Protein AF-A0A9D1CW53-F1 (afdb_monomer_lite)

pLDDT: mean 82.33, std 19.47, range [33.25, 98.5]

Foldseek 3Di:
DDDQPDPVVVVVVVVVVVVQVVLLVVLPPDDPVNCVVVVVVVVCVVANSHDAQDDPVRHHDDCVLPDDDLFLLVVLVSQLVVLVVLLVVLVVVCVVDPDPSSNVVSVVSNVVSVVSNVSSVVVNVVLCVPAQPVDNVLDRPSPDDPPQVVVLVVVCVVVVPDPVVSVVSVVVPPSNPDDDSPPD

InterPro domains:
  IPR007760 Manganese catalase [PF05067] (8-131)
  IPR009078 Ferritin-like superfamily [SSF47240] (8-157)
  IPR012347 Ferritin-like [G3DSA:1.20.1260.10] (6-180)

Secondary structure (DSSP, 8-state):
--SSSTTHHHHHHHHHHHHHHHHHHHHTT--HHHHHHTT-HHHHHHHTT----B-TTSPBP-GGG----S-HHHHHHHHHHHHHHHHHHHHHHHHH---HHHHHHHHHHHHHHHHHHHHHHHHHHHHHHTS-TT-TTSS-TTT----HHHHHHH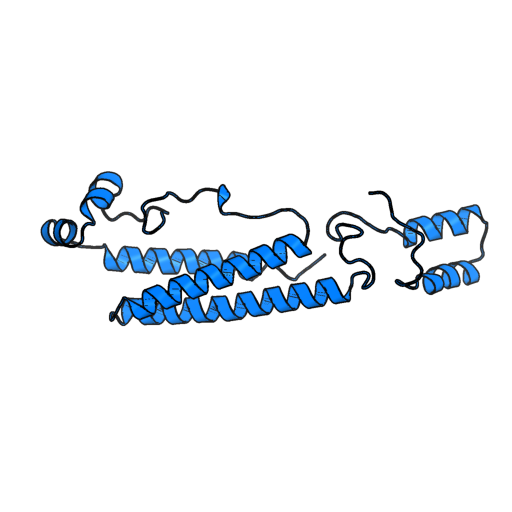HHHHTT--HHHHHHHHHT--GGG-------

Sequence (184 aa):
MRRCNPPVGTEELAHLEMIGAIVYQLTRDLTPEQIKEAGFDAYFVDHTTGIYPSSAAGVPFTAAYLQSKGDVITDLHEDMAAEQKARTTYDNILRFTDDPDVIDPIRFLRAREVVHYQRFGEGLRITTDKLNSKNFYAFNPSFDRCDKKEKCEKKAEEKGMDREKKWDCEKMSDFNKMPDCNKR

Radius of gyration: 25.58 Å; chains: 1; bounding box: 60×29×72 Å

Organism: NCBI:txid2840914

Structure (mmCIF, N/CA/C/O backbone):
data_AF-A0A9D1CW53-F1
#
_entry.id   AF-A0A9D1CW53-F1
#
loop_
_atom_site.group_PDB
_atom_site.id
_atom_site.type_symbol
_atom_site.label_atom_id
_atom_site.label_alt_id
_atom_site.label_comp_id
_atom_site.label_asym_id
_atom_site.label_entity_id
_atom_site.label_seq_id
_atom_site.pdbx_PDB_ins_code
_atom_site.Cartn_x
_atom_site.Cartn_y
_atom_site.Cartn_z
_atom_site.occupancy
_atom_site.B_iso_or_equiv
_atom_site.auth_seq_id
_atom_site.auth_comp_id
_atom_site.auth_asym_id
_atom_site.auth_atom_id
_atom_site.pdbx_PDB_model_num
ATOM 1 N N . MET A 1 1 ? 14.202 10.136 -19.119 1.00 37.44 1 MET A N 1
ATOM 2 C CA . MET A 1 1 ? 13.010 9.812 -18.304 1.00 37.44 1 MET A CA 1
ATOM 3 C C . MET A 1 1 ? 12.086 11.021 -18.181 1.00 37.44 1 MET A C 1
ATOM 5 O O . MET A 1 1 ? 12.432 11.954 -17.472 1.00 37.44 1 MET A O 1
ATOM 9 N N . ARG A 1 2 ? 10.922 11.049 -18.837 1.00 33.25 2 ARG A N 1
ATOM 10 C CA . ARG A 1 2 ? 9.798 11.910 -18.424 1.00 33.25 2 ARG A CA 1
ATOM 11 C C . ARG A 1 2 ? 8.500 11.128 -18.659 1.00 33.25 2 ARG A C 1
ATOM 13 O O . ARG A 1 2 ? 8.276 10.691 -19.779 1.00 33.25 2 ARG A O 1
ATOM 20 N N . ARG A 1 3 ? 7.671 11.030 -17.608 1.00 39.19 3 ARG A N 1
ATOM 21 C CA . ARG A 1 3 ? 6.240 10.645 -17.600 1.00 39.19 3 ARG A CA 1
ATOM 22 C C . ARG A 1 3 ? 5.862 9.156 -17.694 1.00 39.19 3 ARG A C 1
ATOM 24 O O . ARG A 1 3 ? 5.154 8.779 -18.620 1.00 39.19 3 ARG A O 1
ATOM 31 N N . CYS A 1 4 ? 6.201 8.346 -16.688 1.00 39.56 4 CYS A N 1
ATOM 32 C CA . CYS A 1 4 ? 5.419 7.120 -16.431 1.00 39.56 4 CYS A CA 1
ATOM 33 C C . CYS A 1 4 ? 4.935 6.932 -14.980 1.00 39.56 4 CYS A C 1
ATOM 35 O O . CYS A 1 4 ? 3.923 6.266 -14.831 1.00 39.56 4 CYS A O 1
ATOM 37 N N . ASN A 1 5 ? 5.525 7.575 -13.957 1.00 52.69 5 ASN A N 1
ATOM 38 C CA . ASN A 1 5 ? 5.155 7.308 -12.550 1.00 52.69 5 ASN A CA 1
ATOM 39 C C . ASN A 1 5 ? 4.486 8.402 -11.675 1.00 52.69 5 ASN A C 1
ATOM 41 O O . ASN A 1 5 ? 4.264 8.119 -10.504 1.00 52.69 5 ASN A O 1
ATOM 45 N N . PRO A 1 6 ? 4.106 9.615 -12.138 1.00 53.78 6 PRO A N 1
ATOM 46 C CA . PRO A 1 6 ? 3.476 10.584 -11.234 1.00 53.78 6 PRO A CA 1
ATOM 47 C C . PRO A 1 6 ? 1.975 10.395 -10.882 1.00 53.78 6 PRO A C 1
ATOM 49 O O . PRO A 1 6 ? 1.571 11.061 -9.938 1.00 53.78 6 PRO A O 1
ATOM 52 N N . PRO A 1 7 ? 1.121 9.572 -11.543 1.00 70.25 7 PRO A N 1
ATOM 53 C CA . PRO A 1 7 ? -0.283 9.466 -11.120 1.00 70.25 7 PRO A CA 1
ATOM 54 C C . PRO A 1 7 ? -0.523 8.488 -9.955 1.00 70.25 7 PRO A C 1
ATOM 56 O O . PRO A 1 7 ? -1.394 8.763 -9.140 1.00 70.25 7 PRO A O 1
ATOM 59 N N . VAL A 1 8 ? 0.235 7.386 -9.850 1.00 89.00 8 VAL A N 1
ATOM 60 C CA . VAL A 1 8 ? -0.041 6.321 -8.860 1.00 89.00 8 VAL A CA 1
ATOM 61 C C . VAL A 1 8 ? 0.273 6.785 -7.441 1.00 89.00 8 VAL A C 1
ATOM 63 O O . VAL A 1 8 ? -0.604 6.769 -6.595 1.00 89.00 8 VAL A O 1
ATOM 66 N N . GLY A 1 9 ? 1.462 7.345 -7.189 1.00 90.81 9 GLY A N 1
ATOM 67 C CA . GLY A 1 9 ? 1.815 7.798 -5.836 1.00 90.81 9 GLY A CA 1
ATOM 68 C C . GLY A 1 9 ? 0.898 8.892 -5.264 1.00 90.81 9 GLY A C 1
ATOM 69 O O . GLY A 1 9 ? 0.754 8.996 -4.053 1.00 90.81 9 GLY A O 1
ATOM 70 N N . THR A 1 10 ? 0.261 9.713 -6.109 1.00 94.81 10 THR A N 1
ATOM 71 C CA . THR A 1 10 ? -0.784 10.651 -5.652 1.00 94.81 10 THR A CA 1
ATOM 72 C C . THR A 1 10 ? -2.091 9.931 -5.330 1.00 94.81 10 THR A C 1
ATOM 74 O O . THR A 1 10 ? -2.772 10.307 -4.382 1.00 94.81 10 THR A O 1
ATOM 77 N N . GLU A 1 11 ? -2.437 8.903 -6.100 1.00 95.88 11 GLU A N 1
ATOM 78 C CA . GLU A 1 11 ? -3.599 8.060 -5.837 1.00 95.88 11 GLU A CA 1
ATOM 79 C C . GLU A 1 11 ? -3.468 7.301 -4.508 1.00 95.88 11 GLU A C 1
ATOM 81 O O . GLU A 1 11 ? -4.421 7.280 -3.735 1.00 95.88 11 GLU A O 1
ATOM 86 N N . GLU A 1 12 ? -2.274 6.795 -4.183 1.00 95.75 12 GLU A N 1
ATOM 87 C CA . GLU A 1 12 ? -2.011 6.085 -2.921 1.00 95.75 12 GLU A CA 1
ATOM 88 C C . GLU A 1 12 ? -2.235 6.947 -1.672 1.00 95.75 12 GLU A C 1
ATOM 90 O O . GLU A 1 12 ? -2.621 6.450 -0.614 1.00 95.75 12 GLU A O 1
ATOM 95 N N . LEU A 1 13 ? -2.060 8.269 -1.778 1.00 95.44 13 LEU A N 1
ATOM 96 C CA . LEU A 1 13 ? -2.408 9.177 -0.681 1.00 95.44 13 LEU A CA 1
ATOM 97 C C . LEU A 1 13 ? -3.924 9.235 -0.450 1.00 95.44 13 LEU A C 1
ATOM 99 O O . LEU A 1 13 ? -4.360 9.332 0.696 1.00 95.44 13 LEU A O 1
ATOM 103 N N . ALA A 1 14 ? -4.724 9.135 -1.514 1.00 96.88 14 ALA A N 1
ATOM 104 C CA . ALA A 1 14 ? -6.175 9.032 -1.392 1.00 96.88 14 ALA A CA 1
ATOM 105 C C . ALA A 1 14 ? -6.595 7.658 -0.845 1.00 96.88 14 ALA A C 1
ATOM 107 O O . ALA A 1 14 ? -7.535 7.570 -0.060 1.00 96.88 14 ALA A O 1
ATOM 108 N N . HIS A 1 15 ? -5.880 6.581 -1.190 1.00 97.44 15 HIS A N 1
ATOM 109 C CA . HIS A 1 15 ? -6.131 5.255 -0.611 1.00 97.44 15 HIS A CA 1
ATOM 110 C C . HIS A 1 15 ? -5.855 5.240 0.894 1.00 97.44 15 HIS A C 1
ATOM 112 O O . HIS A 1 15 ? -6.660 4.709 1.661 1.00 97.44 15 HIS A O 1
ATOM 118 N N . LEU A 1 16 ? -4.771 5.886 1.335 1.00 96.19 16 LEU A N 1
ATOM 119 C CA . LEU A 1 16 ? -4.463 6.055 2.756 1.00 96.19 16 LEU A CA 1
ATOM 120 C C . LEU A 1 16 ? -5.588 6.795 3.499 1.00 96.19 16 LEU A C 1
ATOM 122 O O . LEU A 1 16 ? -5.973 6.383 4.594 1.00 96.19 16 LEU A O 1
ATOM 126 N N . GLU A 1 17 ? -6.140 7.853 2.902 1.00 97.56 17 GLU A N 1
ATOM 127 C CA . GLU A 1 17 ? -7.294 8.577 3.448 1.00 97.56 17 GLU A CA 1
ATOM 128 C C . GLU A 1 17 ? -8.534 7.676 3.551 1.00 97.56 17 GLU A C 1
ATOM 130 O O . GLU A 1 17 ? -9.185 7.648 4.597 1.00 97.56 17 GLU A O 1
ATOM 135 N N . MET A 1 18 ? -8.830 6.886 2.513 1.00 98.00 18 MET A N 1
ATOM 136 C CA . MET A 1 18 ? -9.952 5.940 2.521 1.00 98.00 18 MET A CA 1
ATOM 137 C C . MET A 1 18 ? -9.811 4.889 3.629 1.00 98.00 18 MET A C 1
ATOM 139 O O . MET A 1 18 ? -10.764 4.658 4.372 1.00 98.00 18 MET A O 1
ATOM 143 N N . ILE A 1 19 ? -8.630 4.284 3.786 1.00 97.12 19 ILE A N 1
ATOM 144 C CA . ILE A 1 19 ? -8.367 3.313 4.859 1.00 97.12 19 ILE A CA 1
ATOM 145 C C . ILE A 1 19 ? -8.505 3.970 6.236 1.00 97.12 19 ILE A C 1
ATOM 147 O O . ILE A 1 19 ? -9.165 3.415 7.115 1.00 97.12 19 ILE A O 1
ATOM 151 N N . GLY A 1 20 ? -7.943 5.168 6.423 1.00 96.50 20 GLY A N 1
ATOM 152 C CA . GLY A 1 20 ? -8.085 5.920 7.670 1.00 96.50 20 GLY A CA 1
ATOM 153 C C . GLY A 1 20 ? -9.547 6.221 8.009 1.00 96.50 20 GLY A C 1
ATOM 154 O O . GLY A 1 20 ? -9.951 6.082 9.163 1.00 96.50 20 GLY A O 1
ATOM 155 N N . ALA A 1 21 ? -10.359 6.563 7.006 1.00 96.75 21 ALA A N 1
ATOM 156 C CA . ALA A 1 21 ? -11.787 6.807 7.176 1.00 96.75 21 ALA A CA 1
ATOM 157 C C . ALA A 1 21 ? -12.558 5.542 7.585 1.00 96.75 21 ALA A C 1
ATOM 159 O O . ALA A 1 21 ? -13.387 5.631 8.489 1.00 96.75 21 ALA A O 1
ATOM 160 N N . ILE A 1 22 ? -12.262 4.382 6.982 1.00 96.56 22 ILE A N 1
ATOM 161 C CA . ILE A 1 22 ? -12.864 3.090 7.362 1.00 96.56 22 ILE A CA 1
ATOM 162 C C . ILE A 1 22 ? -12.538 2.770 8.821 1.00 96.56 22 ILE A C 1
ATOM 164 O O . ILE A 1 22 ? -13.443 2.529 9.616 1.00 96.56 22 ILE A O 1
ATOM 168 N N . VAL A 1 23 ? -11.257 2.823 9.205 1.00 95.00 23 VAL A N 1
ATOM 169 C CA . VAL A 1 23 ? -10.846 2.526 10.587 1.00 95.00 23 VAL A CA 1
ATOM 170 C C . VAL A 1 23 ? -11.527 3.488 11.559 1.00 95.00 23 VAL A C 1
ATOM 172 O O . VAL A 1 23 ? -12.074 3.048 12.562 1.00 95.00 23 VAL A O 1
ATOM 175 N N . TYR A 1 24 ? -11.585 4.781 11.235 1.00 95.06 24 TYR A N 1
ATOM 176 C CA . TYR A 1 24 ? -12.257 5.773 12.075 1.00 95.06 24 TYR A CA 1
ATOM 177 C C . TYR A 1 24 ? -13.773 5.542 12.179 1.00 95.06 24 TYR A C 1
ATOM 179 O O . TYR A 1 24 ? -14.383 5.817 13.209 1.00 95.06 24 TYR A O 1
ATOM 187 N N . GLN A 1 25 ? -14.421 5.065 11.116 1.00 95.12 25 GLN A N 1
ATOM 188 C CA . GLN A 1 25 ? -15.837 4.691 11.148 1.00 95.12 25 GLN A CA 1
ATOM 189 C C . GLN A 1 25 ? -16.089 3.477 12.041 1.00 95.12 25 GLN A C 1
ATOM 191 O O . GLN A 1 25 ? -17.059 3.488 12.789 1.00 95.12 25 GLN A O 1
ATOM 196 N N . LEU A 1 26 ? -15.191 2.493 12.025 1.00 93.56 26 LEU A N 1
ATOM 197 C CA . LEU A 1 26 ? -15.289 1.297 12.862 1.00 93.56 26 LEU A CA 1
ATOM 198 C C . LEU A 1 26 ? -14.973 1.563 14.340 1.00 93.56 26 LEU A C 1
ATOM 200 O O . LEU A 1 26 ? -15.479 0.855 15.207 1.00 93.56 26 LEU A O 1
ATOM 204 N N . THR A 1 27 ? -14.126 2.552 14.638 1.00 93.38 27 THR A N 1
ATOM 205 C CA . THR A 1 27 ? -13.665 2.823 16.010 1.00 93.38 27 THR A CA 1
ATOM 206 C C . THR A 1 27 ? -14.342 4.011 16.681 1.00 93.38 27 THR A C 1
ATOM 208 O O . THR A 1 27 ? -14.149 4.211 17.884 1.00 93.38 27 THR A O 1
ATOM 211 N N . ARG A 1 28 ? -15.128 4.819 15.957 1.00 91.38 28 ARG A N 1
ATOM 212 C CA . ARG A 1 28 ? -15.895 5.900 16.592 1.00 91.38 28 ARG A CA 1
ATOM 213 C C . ARG A 1 28 ? -16.959 5.319 17.517 1.00 91.38 28 ARG A C 1
ATOM 215 O O . ARG A 1 28 ? -17.546 4.283 17.231 1.00 91.38 28 ARG A O 1
ATOM 222 N N . ASP A 1 29 ? -17.219 6.028 18.608 1.00 92.50 29 ASP A N 1
ATOM 223 C CA . ASP A 1 29 ? -18.348 5.768 19.508 1.00 92.50 29 ASP A CA 1
ATOM 224 C C . ASP A 1 29 ? -18.373 4.370 20.166 1.00 92.50 29 ASP A C 1
ATOM 226 O O . ASP A 1 29 ? -19.404 3.957 20.697 1.00 92.50 29 ASP A O 1
ATOM 230 N N . LEU A 1 30 ? -17.237 3.660 20.197 1.00 93.12 30 LEU A N 1
ATOM 231 C CA . LEU A 1 30 ? -17.111 2.385 20.907 1.00 93.12 30 LEU A CA 1
ATOM 232 C C . LEU A 1 30 ? -17.324 2.560 22.417 1.00 93.12 30 LEU A C 1
ATOM 234 O O . LEU A 1 30 ? -16.727 3.440 23.048 1.00 93.12 30 LEU A O 1
ATOM 238 N N . THR A 1 31 ? -18.116 1.675 23.024 1.00 94.50 31 THR A N 1
ATOM 239 C CA . THR A 1 31 ? -18.249 1.633 24.485 1.00 94.50 31 THR A CA 1
ATOM 240 C C . THR A 1 31 ? -17.034 0.954 25.133 1.00 94.50 31 THR A C 1
ATOM 242 O O . THR A 1 31 ? -16.361 0.133 24.499 1.00 94.50 31 THR A O 1
ATOM 245 N N . PRO A 1 32 ? -16.739 1.232 26.419 1.00 93.25 32 PRO A N 1
ATOM 246 C CA . PRO A 1 32 ? -15.667 0.549 27.147 1.00 93.25 32 PRO A CA 1
ATOM 247 C C . PRO A 1 32 ? -15.779 -0.983 27.139 1.00 93.25 32 PRO A C 1
ATOM 249 O O . PRO A 1 32 ? -14.762 -1.675 27.177 1.00 93.25 32 PRO A O 1
ATOM 252 N N . GLU A 1 33 ? -16.998 -1.521 27.098 1.00 95.12 33 GLU A N 1
ATOM 253 C CA . GLU A 1 33 ? -17.263 -2.958 27.009 1.00 95.12 33 GLU A CA 1
ATOM 254 C C . GLU A 1 33 ? -16.855 -3.508 25.640 1.00 95.12 33 GLU A C 1
ATOM 256 O O . GLU A 1 33 ? -16.116 -4.490 25.586 1.00 95.12 33 GLU A O 1
ATOM 261 N N . GLN A 1 34 ? -17.244 -2.833 24.552 1.00 94.44 34 GLN A N 1
ATOM 262 C CA . GLN A 1 34 ? -16.875 -3.222 23.185 1.00 94.44 34 GLN A CA 1
ATOM 263 C C . GLN A 1 34 ? -15.358 -3.179 22.971 1.00 94.44 34 GLN A C 1
ATOM 265 O O . GLN A 1 34 ? -14.796 -4.091 22.370 1.00 94.44 34 GLN A O 1
ATOM 270 N N . ILE A 1 35 ? -14.681 -2.158 23.511 1.00 93.25 35 ILE A N 1
ATOM 271 C CA . ILE A 1 35 ? -13.216 -2.025 23.433 1.00 93.25 35 ILE A CA 1
ATOM 272 C C . ILE A 1 35 ? -12.524 -3.246 24.052 1.00 93.25 35 ILE A C 1
ATOM 274 O O . ILE A 1 35 ? -11.579 -3.784 23.474 1.00 93.25 35 ILE A O 1
ATOM 278 N N . LYS A 1 36 ? -13.000 -3.698 25.218 1.00 93.12 36 LYS A N 1
ATOM 279 C CA . LYS A 1 36 ? -12.435 -4.858 25.920 1.00 93.12 36 LYS A CA 1
ATOM 280 C C . LYS A 1 36 ? -12.762 -6.172 25.220 1.00 93.12 36 LYS A C 1
ATOM 282 O O . LYS A 1 36 ? -11.881 -7.014 25.089 1.00 93.12 36 LYS A O 1
ATOM 287 N N . GLU A 1 37 ? -14.005 -6.353 24.780 1.00 94.56 37 GLU A N 1
ATOM 288 C CA . GLU A 1 37 ? -14.444 -7.582 24.111 1.00 94.56 37 GLU A CA 1
ATOM 289 C C . GLU A 1 37 ? -13.721 -7.798 22.774 1.00 94.56 37 GLU A C 1
ATOM 291 O O . GLU A 1 37 ? -13.314 -8.916 22.466 1.00 94.56 37 GLU A O 1
ATOM 296 N N . ALA A 1 38 ? -13.482 -6.722 22.019 1.00 89.44 38 ALA A N 1
ATOM 297 C CA . ALA A 1 38 ? -12.784 -6.766 20.735 1.00 89.44 38 ALA A CA 1
ATOM 298 C C . ALA A 1 38 ? -11.248 -6.867 20.849 1.00 89.44 38 ALA A C 1
ATOM 300 O O . ALA A 1 38 ? -10.570 -6.951 19.825 1.00 89.44 38 ALA A O 1
ATOM 301 N N . GLY A 1 39 ? -10.677 -6.826 22.061 1.00 90.81 39 GLY A N 1
ATOM 302 C CA . GLY A 1 39 ? -9.221 -6.789 22.260 1.00 90.81 39 GLY A CA 1
ATOM 303 C C . GLY A 1 39 ? -8.560 -5.506 21.738 1.00 90.81 39 GLY A C 1
ATOM 304 O O . GLY A 1 39 ? -7.395 -5.520 21.345 1.00 90.81 39 GLY A O 1
ATOM 305 N N . PHE A 1 40 ? -9.310 -4.399 21.695 1.00 92.25 40 PHE A N 1
ATOM 306 C CA . PHE A 1 40 ? -8.840 -3.078 21.260 1.00 92.25 40 PHE A CA 1
ATOM 307 C C . PHE A 1 40 ? -8.331 -2.221 22.434 1.00 92.25 40 PHE A C 1
ATOM 309 O O . PHE A 1 40 ? -7.940 -1.070 22.262 1.00 92.25 40 PHE A O 1
ATOM 316 N N . ASP A 1 41 ? -8.326 -2.773 23.646 1.00 93.62 41 ASP A N 1
ATOM 317 C CA . ASP A 1 41 ? -7.962 -2.113 24.897 1.00 93.62 41 ASP A CA 1
ATOM 318 C C . ASP A 1 41 ? -6.517 -1.608 24.910 1.00 93.62 41 ASP A C 1
ATOM 320 O O . ASP A 1 41 ? -6.283 -0.450 25.257 1.00 93.62 41 ASP A O 1
ATOM 324 N N . ALA A 1 42 ? -5.558 -2.426 24.473 1.00 92.50 42 ALA A N 1
ATOM 325 C CA . ALA A 1 42 ? -4.159 -2.013 24.389 1.00 92.50 42 ALA A CA 1
ATOM 326 C C . ALA A 1 42 ? -3.971 -0.830 23.423 1.00 92.50 42 ALA A C 1
ATOM 328 O O . ALA A 1 42 ? -3.301 0.146 23.754 1.00 92.50 42 ALA A O 1
ATOM 329 N N . TYR A 1 43 ? -4.619 -0.880 22.254 1.00 92.88 43 TYR A N 1
ATOM 330 C CA . TYR A 1 43 ? -4.587 0.227 21.299 1.00 92.88 43 TYR A CA 1
ATOM 331 C C . TYR A 1 43 ? -5.249 1.480 21.885 1.00 92.88 43 TYR A C 1
ATOM 333 O O . TYR A 1 43 ? -4.717 2.579 21.738 1.00 92.88 43 TYR A O 1
ATOM 341 N N . PHE A 1 44 ? -6.380 1.317 22.577 1.00 92.75 44 PHE A N 1
ATOM 342 C CA . PHE A 1 44 ? -7.121 2.416 23.184 1.00 92.75 44 PHE A CA 1
ATOM 343 C C . PHE A 1 44 ? -6.339 3.124 24.293 1.00 92.75 44 PHE A C 1
ATOM 345 O O . PHE A 1 44 ? -6.424 4.344 24.417 1.00 92.75 44 PHE A O 1
ATOM 352 N N . VAL A 1 45 ? -5.560 2.397 25.092 1.00 94.00 45 VAL A N 1
ATOM 353 C CA . VAL A 1 45 ? -4.713 3.011 26.126 1.00 94.00 45 VAL A CA 1
ATOM 354 C C . VAL A 1 45 ? -3.673 3.947 25.509 1.00 94.00 45 VAL A C 1
ATOM 356 O O . VAL A 1 45 ? -3.479 5.051 26.018 1.00 94.00 45 VAL A O 1
ATOM 359 N N . ASP A 1 46 ? -3.055 3.543 24.400 1.00 93.31 46 ASP A N 1
ATOM 360 C CA . ASP A 1 46 ? -1.994 4.327 23.763 1.00 93.31 46 ASP A CA 1
ATOM 361 C C . ASP A 1 46 ? -2.535 5.433 22.842 1.00 93.31 46 ASP A C 1
ATOM 363 O O . ASP A 1 46 ? -1.981 6.533 22.786 1.00 93.31 46 ASP A O 1
ATOM 367 N N . HIS A 1 47 ? -3.621 5.162 22.114 1.00 93.81 47 HIS A N 1
ATOM 368 C CA . HIS A 1 47 ? -4.087 6.000 21.002 1.00 93.81 47 HIS A CA 1
ATOM 369 C C . HIS A 1 47 ? -5.566 6.385 21.091 1.00 93.81 47 HIS A C 1
ATOM 371 O O . HIS A 1 47 ? -6.065 7.115 20.231 1.00 93.81 47 HIS A O 1
ATOM 377 N N . THR A 1 48 ? -6.291 5.935 22.117 1.00 91.81 48 THR A N 1
ATOM 378 C CA . THR A 1 48 ? -7.756 6.039 22.218 1.00 91.81 48 THR A CA 1
ATOM 379 C C . THR A 1 48 ? -8.433 5.457 20.968 1.00 91.81 48 THR A C 1
ATOM 381 O O . THR A 1 48 ? -8.161 4.322 20.589 1.00 91.81 48 THR A O 1
ATOM 384 N N . THR A 1 49 ? -9.287 6.211 20.283 1.00 89.75 49 THR A N 1
ATOM 385 C CA . THR A 1 49 ? -9.866 5.833 18.981 1.00 89.75 49 THR A CA 1
ATOM 386 C C . THR A 1 49 ? -9.184 6.550 17.812 1.00 89.75 49 THR A C 1
ATOM 388 O O . THR A 1 49 ? -9.648 6.477 16.673 1.00 89.75 49 THR A O 1
ATOM 391 N N . GLY A 1 50 ? -8.076 7.251 18.078 1.00 91.81 50 GLY A N 1
ATOM 392 C CA . GLY A 1 50 ? -7.303 7.968 17.074 1.00 91.81 50 GLY A CA 1
ATOM 393 C C . GLY A 1 50 ? -6.651 7.028 16.062 1.00 91.81 50 GLY A C 1
ATOM 394 O O . GLY A 1 50 ? -6.282 5.898 16.380 1.00 91.81 50 GLY A O 1
ATOM 395 N N . ILE A 1 51 ? -6.485 7.511 14.830 1.00 93.75 51 ILE A N 1
ATOM 396 C CA . ILE A 1 51 ? -5.807 6.761 13.769 1.00 93.75 51 ILE A CA 1
ATOM 397 C C . ILE A 1 51 ? -4.297 6.890 13.944 1.00 93.75 51 ILE A C 1
ATOM 399 O O . ILE A 1 51 ? -3.730 7.968 13.766 1.00 93.75 51 ILE A O 1
ATOM 403 N N . TYR A 1 52 ? -3.652 5.774 14.274 1.00 95.19 52 TYR A N 1
ATOM 404 C CA . TYR A 1 52 ? -2.208 5.647 14.373 1.00 95.19 52 TYR A CA 1
ATOM 405 C C . TYR A 1 52 ? -1.709 4.682 13.288 1.00 95.19 52 TYR A C 1
ATOM 407 O O . TYR A 1 52 ? -2.193 3.552 13.220 1.00 95.19 52 TYR A O 1
ATOM 415 N N . PRO A 1 53 ? -0.761 5.090 12.422 1.00 94.62 53 PRO A N 1
ATOM 416 C CA . PRO A 1 53 ? -0.248 4.223 11.365 1.00 94.62 53 PRO A CA 1
ATOM 417 C C . PRO A 1 53 ? 0.562 3.047 11.929 1.00 94.62 53 PRO A C 1
ATOM 419 O O . PRO A 1 53 ? 1.770 3.145 12.156 1.00 94.62 53 PRO A O 1
ATOM 422 N N . SER A 1 54 ? -0.097 1.910 12.123 1.00 94.44 54 SER A N 1
ATOM 423 C CA . SER A 1 54 ? 0.525 0.646 12.502 1.00 94.44 54 SER A CA 1
ATOM 424 C C . SER A 1 54 ? -0.112 -0.525 11.757 1.00 94.44 54 SER A C 1
ATOM 426 O O . SER A 1 54 ? -1.230 -0.454 11.249 1.00 94.44 54 SER A O 1
ATOM 428 N N . SER A 1 55 ? 0.638 -1.617 11.635 1.00 93.69 55 SER A N 1
ATOM 429 C CA . SER A 1 55 ? 0.100 -2.877 11.115 1.00 93.69 55 SER A CA 1
ATOM 430 C C . SER A 1 55 ? -0.880 -3.515 12.106 1.00 93.69 55 SER A C 1
ATOM 432 O O . SER A 1 55 ? -0.859 -3.207 13.295 1.00 93.69 55 SER A O 1
ATOM 434 N N . ALA A 1 56 ? -1.659 -4.501 11.651 1.00 91.06 56 ALA A N 1
ATOM 435 C CA . ALA A 1 56 ? -2.554 -5.279 12.517 1.00 91.06 56 ALA A CA 1
ATOM 436 C C . ALA A 1 56 ? -1.834 -6.004 13.679 1.00 91.06 56 ALA A C 1
ATOM 438 O O . ALA A 1 56 ? -2.468 -6.371 14.660 1.00 91.06 56 ALA A O 1
ATOM 439 N N . ALA A 1 57 ? -0.511 -6.196 13.589 1.00 92.38 57 ALA A N 1
ATOM 440 C CA . ALA A 1 57 ? 0.317 -6.746 14.665 1.00 92.38 57 ALA A CA 1
ATOM 441 C C . ALA A 1 57 ? 0.874 -5.669 15.624 1.00 92.38 57 ALA A C 1
ATOM 443 O O . ALA A 1 57 ? 1.729 -5.969 16.453 1.00 92.38 57 ALA A O 1
ATOM 444 N N . GLY A 1 58 ? 0.459 -4.408 15.478 1.00 91.38 58 GLY A N 1
ATOM 445 C CA . GLY A 1 58 ? 0.903 -3.283 16.304 1.00 91.38 58 GLY A CA 1
ATOM 446 C C . GLY A 1 58 ? 2.254 -2.680 15.909 1.00 91.38 58 GLY A C 1
ATOM 447 O O . GLY A 1 58 ? 2.722 -1.763 16.574 1.00 91.38 58 GLY A O 1
ATOM 448 N N . VAL A 1 59 ? 2.896 -3.146 14.829 1.00 95.62 59 VAL A N 1
ATOM 449 C CA . VAL A 1 59 ? 4.189 -2.590 14.380 1.00 95.62 59 VAL A CA 1
ATOM 450 C C . VAL A 1 59 ? 3.980 -1.204 13.754 1.00 95.62 59 VAL A C 1
ATOM 452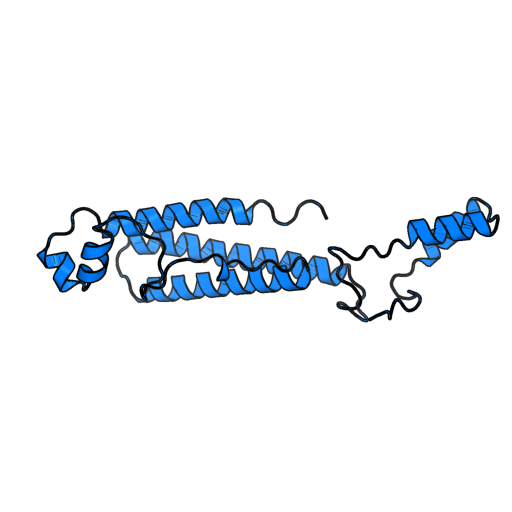 O O . VAL A 1 59 ? 3.241 -1.131 12.765 1.00 95.62 59 VAL A O 1
ATOM 455 N N . PRO A 1 60 ? 4.617 -0.129 14.266 1.00 95.94 60 PRO A N 1
ATOM 456 C CA . PRO A 1 60 ? 4.481 1.215 13.710 1.00 95.94 60 PRO A CA 1
ATOM 457 C C . PRO A 1 60 ? 5.004 1.332 12.279 1.00 95.94 60 PRO A C 1
ATOM 459 O O . PRO A 1 60 ? 6.004 0.709 11.909 1.00 95.94 60 PRO A O 1
ATOM 462 N N . PHE A 1 61 ? 4.366 2.190 11.484 1.00 96.31 61 PHE A N 1
ATOM 463 C CA . PHE A 1 61 ? 4.875 2.555 10.170 1.00 96.31 61 PHE A CA 1
ATOM 464 C C . PHE A 1 61 ? 6.259 3.204 10.284 1.00 96.31 61 PHE A C 1
ATOM 466 O O . PHE A 1 61 ? 6.514 4.057 11.134 1.00 96.31 61 PHE A O 1
ATOM 473 N N . THR A 1 62 ? 7.160 2.818 9.385 1.00 96.81 62 THR A N 1
ATOM 474 C CA . THR A 1 62 ? 8.513 3.362 9.305 1.00 96.81 62 THR A CA 1
ATOM 475 C C . THR A 1 62 ? 8.934 3.525 7.852 1.00 96.81 62 THR A C 1
ATOM 477 O O . THR A 1 62 ? 8.514 2.771 6.972 1.00 96.81 62 THR A O 1
ATOM 480 N N . ALA A 1 63 ? 9.835 4.477 7.605 1.00 95.81 63 ALA A N 1
ATOM 481 C CA . ALA A 1 63 ? 10.437 4.695 6.293 1.00 95.81 63 ALA A CA 1
ATOM 482 C C . ALA A 1 63 ? 11.163 3.449 5.748 1.00 95.81 63 ALA A C 1
ATOM 484 O O . ALA A 1 63 ? 11.397 3.368 4.549 1.00 95.81 63 ALA A O 1
ATOM 485 N N . ALA A 1 64 ? 11.474 2.453 6.589 1.00 95.50 64 ALA A N 1
ATOM 486 C CA . ALA A 1 64 ? 12.051 1.183 6.146 1.00 95.50 64 ALA A CA 1
ATOM 487 C C . ALA A 1 64 ? 11.147 0.395 5.174 1.00 95.50 64 ALA A C 1
ATOM 489 O O . ALA A 1 64 ? 11.652 -0.451 4.438 1.00 95.50 64 ALA A O 1
ATOM 490 N N . TYR A 1 65 ? 9.837 0.669 5.145 1.00 94.19 65 TYR A N 1
ATOM 491 C CA . TYR A 1 65 ? 8.911 0.065 4.181 1.00 94.19 65 TYR A CA 1
ATOM 492 C C . TYR A 1 65 ? 8.936 0.744 2.806 1.00 94.19 65 TYR A C 1
ATOM 494 O O . TYR A 1 65 ? 8.521 0.132 1.826 1.00 94.19 65 TYR A O 1
ATOM 502 N N . LEU A 1 66 ? 9.463 1.967 2.711 1.00 92.69 66 LEU A N 1
ATOM 503 C CA . LEU A 1 66 ? 9.578 2.702 1.455 1.00 92.69 66 LEU A CA 1
ATOM 504 C C . LEU A 1 66 ? 10.841 2.247 0.713 1.00 92.69 66 LEU A C 1
ATOM 506 O O . LEU A 1 66 ? 11.962 2.529 1.144 1.00 92.69 66 LEU A O 1
ATOM 510 N N . GLN A 1 67 ? 10.672 1.538 -0.404 1.00 92.62 67 GLN A N 1
ATOM 511 C CA . GLN A 1 67 ? 11.791 1.138 -1.257 1.00 92.62 67 GLN A CA 1
ATOM 512 C C . GLN A 1 67 ? 11.991 2.141 -2.392 1.00 92.62 67 GLN A C 1
ATOM 514 O O . GLN A 1 67 ? 11.069 2.485 -3.120 1.00 92.62 67 GLN A O 1
ATOM 519 N N . SER A 1 68 ? 13.226 2.616 -2.532 1.00 91.44 68 SER A N 1
ATOM 520 C CA . SER A 1 68 ? 13.673 3.410 -3.671 1.00 91.44 68 SER A CA 1
ATOM 521 C C . SER A 1 68 ? 15.179 3.227 -3.807 1.00 91.44 68 SER A C 1
ATOM 523 O O . SER A 1 68 ? 15.940 3.579 -2.901 1.00 91.44 68 SER A O 1
ATOM 525 N N . LYS A 1 69 ? 15.615 2.590 -4.893 1.00 91.38 69 LYS A N 1
ATOM 526 C CA . LYS A 1 69 ? 17.021 2.242 -5.144 1.00 91.38 69 LYS A CA 1
ATOM 527 C C . LYS A 1 69 ? 17.629 3.058 -6.281 1.00 91.38 69 LYS A C 1
ATOM 529 O O . LYS A 1 69 ? 18.849 3.048 -6.435 1.00 91.38 69 LYS A O 1
ATOM 534 N N . GLY A 1 70 ? 16.814 3.785 -7.049 1.00 88.69 70 GLY A N 1
ATOM 535 C CA . GLY A 1 70 ? 17.288 4.630 -8.147 1.00 88.69 70 GLY A CA 1
ATOM 536 C C . GLY A 1 70 ? 17.697 3.832 -9.386 1.00 88.69 70 GLY A C 1
ATOM 537 O O . GLY A 1 70 ? 18.342 4.369 -10.287 1.00 88.69 70 GLY A O 1
ATOM 538 N N . ASP A 1 71 ? 17.330 2.556 -9.446 1.00 90.50 71 ASP A N 1
ATOM 539 C CA . ASP A 1 71 ? 17.440 1.701 -10.620 1.00 90.50 71 ASP A CA 1
ATOM 540 C C . ASP A 1 71 ? 16.027 1.346 -11.071 1.00 90.50 71 ASP A C 1
ATOM 542 O O . ASP A 1 71 ? 15.262 0.749 -10.322 1.00 90.50 71 ASP A O 1
ATOM 546 N N . VAL A 1 72 ? 15.669 1.722 -12.298 1.00 89.19 72 VAL A N 1
ATOM 547 C CA . VAL A 1 72 ? 14.282 1.609 -12.775 1.00 89.19 72 VAL A CA 1
ATOM 548 C C . VAL A 1 72 ? 13.791 0.163 -12.837 1.00 89.19 72 VAL A C 1
ATOM 550 O O . VAL A 1 72 ? 12.605 -0.069 -12.641 1.00 89.19 72 VAL A O 1
ATOM 553 N N . ILE A 1 73 ? 14.667 -0.813 -13.102 1.00 92.00 73 ILE A N 1
ATOM 554 C CA . ILE A 1 73 ? 14.256 -2.222 -13.120 1.00 92.00 73 ILE A CA 1
ATOM 555 C C . ILE A 1 73 ? 13.927 -2.647 -11.694 1.00 92.00 73 ILE A C 1
ATOM 557 O O . ILE A 1 73 ? 12.865 -3.216 -11.463 1.00 92.00 73 ILE A O 1
ATOM 561 N N . THR A 1 74 ? 14.823 -2.356 -10.755 1.00 93.88 74 THR A N 1
ATOM 562 C CA . THR A 1 74 ? 14.656 -2.677 -9.335 1.00 93.88 74 THR A CA 1
ATOM 563 C C . THR A 1 74 ? 13.399 -2.025 -8.770 1.00 93.88 74 THR A C 1
ATOM 565 O O . THR A 1 74 ? 12.548 -2.720 -8.226 1.00 93.88 74 THR A O 1
ATOM 568 N N . ASP A 1 75 ? 13.243 -0.718 -8.976 1.00 94.38 75 ASP A N 1
ATOM 569 C CA . ASP A 1 75 ? 12.123 0.055 -8.442 1.00 94.38 75 ASP A CA 1
ATOM 570 C C . ASP A 1 75 ? 10.777 -0.440 -9.012 1.00 94.38 75 ASP A C 1
ATOM 572 O O . ASP A 1 75 ? 9.830 -0.626 -8.259 1.00 94.38 75 ASP A O 1
ATOM 576 N N . LEU A 1 76 ? 10.697 -0.790 -10.306 1.00 95.06 76 LEU A N 1
ATOM 577 C CA . LEU A 1 76 ? 9.467 -1.354 -10.888 1.00 95.06 76 LEU A CA 1
ATOM 578 C C . LEU A 1 76 ? 9.110 -2.744 -10.339 1.00 95.06 76 LEU A C 1
ATOM 580 O O . LEU A 1 76 ? 7.930 -3.073 -10.241 1.00 95.06 76 LEU A O 1
ATOM 584 N N . HIS A 1 77 ? 10.098 -3.576 -9.994 1.00 96.12 77 HIS A N 1
ATOM 585 C CA . HIS A 1 77 ? 9.821 -4.864 -9.349 1.00 96.12 77 HIS A CA 1
ATOM 586 C C . HIS A 1 77 ? 9.331 -4.680 -7.911 1.00 96.12 77 HIS A C 1
ATOM 588 O O . HIS A 1 77 ? 8.427 -5.403 -7.491 1.00 96.12 77 HIS A O 1
ATOM 594 N N . GLU A 1 78 ? 9.905 -3.726 -7.173 1.00 96.44 78 GLU A N 1
ATOM 595 C CA . GLU A 1 78 ? 9.436 -3.362 -5.832 1.00 96.44 78 GLU A CA 1
ATOM 596 C C . GLU A 1 78 ? 7.996 -2.838 -5.877 1.00 96.44 78 GLU A C 1
ATOM 598 O O . GLU A 1 78 ? 7.159 -3.343 -5.128 1.00 96.44 78 GLU A O 1
ATOM 603 N N . ASP A 1 79 ? 7.684 -1.931 -6.810 1.00 96.31 79 ASP A N 1
ATOM 604 C CA . ASP A 1 79 ? 6.332 -1.401 -7.029 1.00 96.31 79 ASP A CA 1
ATOM 605 C C . ASP A 1 79 ? 5.341 -2.545 -7.328 1.00 96.31 79 ASP A C 1
ATOM 607 O O . ASP A 1 79 ? 4.336 -2.714 -6.644 1.00 96.31 79 ASP A O 1
ATOM 611 N N . MET A 1 80 ? 5.657 -3.436 -8.280 1.00 97.56 80 MET A N 1
ATOM 612 C CA . MET A 1 80 ? 4.812 -4.602 -8.589 1.00 97.56 80 MET A CA 1
ATOM 613 C C . MET A 1 80 ? 4.613 -5.540 -7.388 1.00 97.56 80 MET A C 1
ATOM 615 O O . MET A 1 80 ? 3.541 -6.128 -7.216 1.00 97.56 80 MET A O 1
ATOM 619 N N . ALA A 1 81 ? 5.652 -5.738 -6.576 1.00 97.88 81 ALA A N 1
ATOM 620 C CA . ALA A 1 81 ? 5.559 -6.568 -5.385 1.00 97.88 81 ALA A CA 1
ATOM 621 C C . ALA A 1 81 ? 4.710 -5.898 -4.294 1.00 97.88 81 ALA A C 1
ATOM 623 O O . ALA A 1 81 ? 3.997 -6.606 -3.577 1.00 97.88 81 ALA A O 1
ATOM 624 N N . ALA A 1 82 ? 4.784 -4.571 -4.155 1.00 96.88 82 ALA A N 1
ATOM 625 C CA . ALA A 1 82 ? 3.957 -3.793 -3.237 1.00 96.88 82 ALA A CA 1
ATOM 626 C C . ALA A 1 82 ? 2.466 -3.998 -3.540 1.00 96.88 82 ALA A C 1
ATOM 628 O O . ALA A 1 82 ? 1.755 -4.493 -2.660 1.00 96.88 82 ALA A O 1
ATOM 629 N N . GLU A 1 83 ? 2.047 -3.825 -4.796 1.00 98.00 83 GLU A N 1
ATOM 630 C CA . GLU A 1 83 ? 0.620 -3.926 -5.151 1.00 98.00 83 GLU A CA 1
ATOM 631 C C . GLU A 1 83 ? 0.080 -5.348 -4.968 1.00 98.00 83 GLU A C 1
ATOM 633 O O . GLU A 1 83 ? -1.058 -5.571 -4.554 1.00 98.00 83 GLU A O 1
ATOM 638 N N . GLN A 1 84 ? 0.909 -6.375 -5.189 1.00 98.19 84 GLN A N 1
ATOM 639 C CA . GLN A 1 84 ? 0.507 -7.760 -4.912 1.00 98.19 84 GLN A CA 1
ATOM 640 C C . GLN A 1 84 ? 0.352 -8.050 -3.415 1.00 98.19 84 GLN A C 1
ATOM 642 O O . GLN A 1 84 ? -0.546 -8.810 -3.024 1.00 98.19 84 GLN A O 1
ATOM 647 N N . LYS A 1 85 ? 1.209 -7.465 -2.571 1.00 97.62 85 LYS A N 1
ATOM 648 C CA . LYS A 1 85 ? 1.107 -7.575 -1.109 1.00 97.62 85 LYS A CA 1
ATOM 649 C C . LYS A 1 85 ? -0.150 -6.855 -0.603 1.00 97.62 85 LYS A C 1
ATOM 651 O O . LYS A 1 85 ? -0.892 -7.445 0.189 1.00 97.62 85 LYS A O 1
ATOM 656 N N . ALA A 1 86 ? -0.442 -5.661 -1.119 1.00 97.50 86 ALA A N 1
ATOM 657 C CA . ALA A 1 86 ? -1.660 -4.913 -0.811 1.00 97.50 86 ALA A CA 1
ATOM 658 C C . ALA A 1 86 ? -2.920 -5.680 -1.253 1.00 97.50 86 ALA A C 1
ATOM 660 O O . ALA A 1 86 ? -3.759 -6.032 -0.421 1.00 97.50 86 ALA A O 1
ATOM 661 N N . ARG A 1 87 ? -2.988 -6.108 -2.521 1.00 98.19 87 ARG A N 1
ATOM 662 C CA . ARG A 1 87 ? -4.083 -6.935 -3.068 1.00 98.19 87 ARG A CA 1
ATOM 663 C C . ARG A 1 87 ? -4.353 -8.194 -2.240 1.00 98.19 87 ARG A C 1
ATOM 665 O O . ARG A 1 87 ? -5.507 -8.554 -2.016 1.00 98.19 87 ARG A O 1
ATOM 672 N N . THR A 1 88 ? -3.301 -8.885 -1.798 1.00 98.38 88 THR A N 1
ATOM 673 C CA . THR A 1 88 ? -3.431 -10.098 -0.969 1.00 98.38 88 THR A CA 1
ATOM 674 C C . THR A 1 88 ? -3.976 -9.772 0.421 1.00 98.38 88 THR A C 1
ATOM 676 O O . THR A 1 88 ? -4.789 -10.523 0.956 1.00 98.38 88 THR A O 1
ATOM 679 N N . THR A 1 89 ? -3.573 -8.638 0.990 1.00 97.69 89 THR A N 1
ATOM 680 C CA . THR A 1 89 ? -4.108 -8.149 2.267 1.00 97.69 89 THR A CA 1
ATOM 681 C C . THR A 1 89 ? -5.599 -7.838 2.146 1.00 97.69 89 THR A C 1
ATOM 683 O O . THR A 1 89 ? -6.387 -8.318 2.958 1.00 97.69 89 THR A O 1
ATOM 686 N N . TYR A 1 90 ? -6.014 -7.146 1.083 1.00 98.25 90 TYR A N 1
ATOM 687 C CA . TYR A 1 90 ? -7.429 -6.874 0.820 1.00 98.25 90 TYR A CA 1
ATOM 688 C C . TYR A 1 90 ? -8.249 -8.145 0.577 1.00 98.25 90 TYR A C 1
ATOM 690 O O . TYR A 1 90 ? -9.352 -8.265 1.101 1.00 98.25 90 TYR A O 1
ATOM 698 N N . ASP A 1 91 ? -7.710 -9.136 -0.141 1.00 98.31 91 ASP A N 1
ATOM 699 C CA . ASP A 1 91 ? -8.351 -10.454 -0.270 1.00 98.31 91 ASP A CA 1
ATOM 700 C C . ASP A 1 91 ? -8.611 -11.110 1.095 1.00 98.31 91 ASP A C 1
ATOM 702 O O . ASP A 1 91 ? -9.637 -11.762 1.277 1.00 98.31 91 ASP A O 1
ATOM 706 N N . ASN A 1 92 ? -7.682 -10.979 2.045 1.00 98.12 92 ASN A N 1
ATOM 707 C CA . ASN A 1 92 ? -7.842 -11.548 3.382 1.00 98.12 92 ASN A CA 1
ATOM 708 C C . ASN A 1 92 ? -8.908 -10.801 4.189 1.00 98.12 92 ASN A C 1
ATOM 710 O O . ASN A 1 92 ? -9.723 -11.451 4.837 1.00 98.12 92 ASN A O 1
ATOM 714 N N . ILE A 1 93 ? -8.959 -9.469 4.089 1.00 97.31 93 ILE A N 1
ATOM 715 C CA . ILE A 1 93 ? -10.015 -8.656 4.711 1.00 97.31 93 ILE A CA 1
ATOM 716 C C . ILE A 1 93 ? -11.389 -9.065 4.167 1.00 97.31 93 ILE A C 1
ATOM 718 O O . ILE A 1 93 ? -12.289 -9.358 4.946 1.00 97.31 93 ILE A O 1
ATOM 722 N N . LEU A 1 94 ? -11.535 -9.195 2.844 1.00 98.12 94 LEU A N 1
ATOM 723 C CA . LEU A 1 94 ? -12.798 -9.589 2.200 1.00 98.12 94 LEU A CA 1
ATOM 724 C C . LEU A 1 94 ? -13.269 -11.008 2.550 1.00 98.12 94 LEU A C 1
ATOM 726 O O . LEU A 1 94 ? -14.434 -11.328 2.344 1.00 98.12 94 LEU A O 1
ATOM 730 N N . ARG A 1 95 ? -12.373 -11.875 3.031 1.00 97.81 95 ARG A N 1
ATOM 731 C CA . ARG A 1 95 ? -12.735 -13.197 3.569 1.00 97.81 95 ARG A CA 1
ATOM 732 C C . ARG A 1 95 ? -13.145 -13.141 5.037 1.00 97.81 95 ARG A C 1
ATOM 734 O O . ARG A 1 95 ? -13.760 -14.089 5.513 1.00 97.81 95 ARG A O 1
ATOM 741 N N . PHE A 1 96 ? -12.730 -12.097 5.746 1.00 95.81 96 PHE A N 1
ATOM 742 C CA . PHE A 1 96 ? -12.884 -11.970 7.187 1.00 95.81 96 PHE A CA 1
ATOM 743 C C . PHE A 1 96 ? -14.135 -11.182 7.578 1.00 95.81 96 PHE A C 1
ATOM 745 O O . PHE A 1 96 ? -14.804 -11.559 8.533 1.00 95.81 96 PHE A O 1
ATOM 752 N N . THR A 1 97 ? -14.446 -10.104 6.857 1.00 95.06 97 THR A N 1
ATOM 753 C CA . THR A 1 97 ? -15.586 -9.232 7.165 1.00 95.06 97 THR A CA 1
ATOM 754 C C . THR A 1 97 ? -16.827 -9.572 6.337 1.00 95.06 97 THR A C 1
ATOM 756 O O . THR A 1 97 ? -16.727 -9.982 5.179 1.00 95.06 97 THR A O 1
ATOM 759 N N . ASP A 1 98 ? -17.998 -9.373 6.935 1.00 95.81 98 ASP A N 1
ATOM 760 C CA . ASP A 1 98 ? -19.325 -9.414 6.321 1.00 95.81 98 ASP A CA 1
ATOM 761 C C . ASP A 1 98 ? -19.996 -8.027 6.239 1.00 95.81 98 ASP A C 1
ATOM 763 O O . ASP A 1 98 ? -21.091 -7.918 5.686 1.00 95.81 98 ASP A O 1
ATOM 767 N N . ASP A 1 99 ? -19.333 -6.970 6.722 1.00 96.62 99 ASP A N 1
ATOM 768 C CA . ASP A 1 99 ? -19.843 -5.597 6.742 1.00 96.62 99 ASP A CA 1
ATOM 769 C C . ASP A 1 99 ? -19.770 -4.955 5.340 1.00 96.62 99 ASP A C 1
ATOM 771 O O . ASP A 1 99 ? -18.666 -4.736 4.820 1.00 96.62 99 ASP A O 1
ATOM 775 N N . PRO A 1 100 ? -20.913 -4.621 4.705 1.00 96.00 100 PRO A N 1
ATOM 776 C CA . PRO A 1 100 ? -20.938 -3.966 3.399 1.00 96.00 100 PRO A CA 1
ATOM 777 C C . PRO A 1 100 ? -20.150 -2.650 3.351 1.00 96.00 100 PRO A C 1
ATOM 779 O O . PRO A 1 100 ? -19.491 -2.385 2.340 1.00 96.00 100 PRO A O 1
ATOM 782 N N . ASP A 1 101 ? -20.153 -1.875 4.441 1.00 95.38 101 ASP A N 1
ATOM 783 C CA . ASP A 1 101 ? -19.498 -0.564 4.516 1.00 95.38 101 ASP A CA 1
ATOM 784 C C . ASP A 1 101 ? -17.963 -0.689 4.557 1.00 95.38 101 ASP A C 1
ATOM 786 O O . ASP A 1 101 ? -17.242 0.247 4.207 1.00 95.38 101 ASP A O 1
ATOM 790 N N . VAL A 1 102 ? -17.443 -1.877 4.889 1.00 97.50 102 VAL A N 1
ATOM 791 C CA . VAL A 1 102 ? -16.021 -2.232 4.754 1.00 97.50 102 VAL A CA 1
ATOM 792 C C . VAL A 1 102 ? -15.753 -2.912 3.411 1.00 97.50 102 VAL A C 1
ATOM 794 O O . VAL A 1 102 ? -14.762 -2.619 2.737 1.00 97.50 102 VAL A O 1
ATOM 797 N N . ILE A 1 103 ? -16.625 -3.829 2.996 1.00 98.38 103 ILE A N 1
ATOM 798 C CA . ILE A 1 103 ? -16.436 -4.657 1.800 1.00 98.38 103 ILE A CA 1
ATOM 799 C C . ILE A 1 103 ? -16.331 -3.810 0.532 1.00 98.38 103 ILE A C 1
ATOM 801 O O . ILE A 1 103 ? -15.440 -4.045 -0.290 1.00 98.38 103 ILE A O 1
ATOM 805 N N . ASP A 1 104 ? -17.232 -2.851 0.340 1.00 98.00 104 ASP A N 1
ATOM 806 C CA . ASP A 1 104 ? -17.305 -2.086 -0.903 1.00 98.00 104 ASP A CA 1
ATOM 807 C C . ASP A 1 104 ? -16.075 -1.197 -1.152 1.00 98.00 104 ASP A C 1
ATOM 809 O O . ASP A 1 104 ? -15.482 -1.309 -2.237 1.00 98.00 104 ASP A O 1
ATOM 813 N N . PRO A 1 105 ? -15.593 -0.384 -0.191 1.00 98.06 105 PRO A N 1
ATOM 814 C CA . PRO A 1 105 ? -14.356 0.361 -0.400 1.00 98.06 105 PRO A CA 1
ATOM 815 C 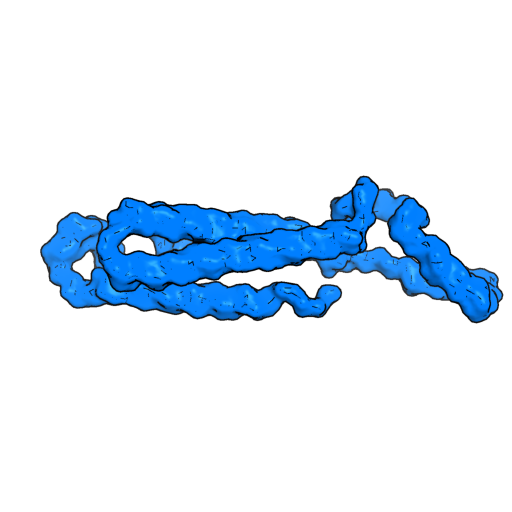C . PRO A 1 105 ? -13.131 -0.558 -0.524 1.00 98.06 105 PRO A C 1
ATOM 817 O O . PRO A 1 105 ? -12.258 -0.289 -1.349 1.00 98.06 105 PRO A O 1
ATOM 820 N N . ILE A 1 106 ? -13.070 -1.688 0.193 1.00 98.50 106 ILE A N 1
ATOM 821 C CA . ILE A 1 106 ? -11.957 -2.645 0.050 1.00 98.50 106 ILE A CA 1
ATOM 822 C C . ILE A 1 106 ? -11.962 -3.311 -1.335 1.00 98.50 106 ILE A C 1
ATOM 824 O O . ILE A 1 106 ? -10.899 -3.508 -1.927 1.00 98.50 106 ILE A O 1
ATOM 828 N N . ARG A 1 107 ? -13.132 -3.619 -1.912 1.00 98.38 107 ARG A N 1
ATOM 829 C CA . ARG A 1 107 ? -13.242 -4.104 -3.303 1.00 98.38 107 ARG A CA 1
ATOM 830 C C . ARG A 1 107 ? -12.729 -3.077 -4.302 1.00 98.38 107 ARG A C 1
ATOM 832 O O . ARG A 1 107 ? -12.052 -3.462 -5.258 1.00 98.38 107 ARG A O 1
ATOM 839 N N . PHE A 1 108 ? -13.045 -1.802 -4.084 1.00 98.31 108 PHE A N 1
ATOM 840 C CA . PHE A 1 108 ? -12.530 -0.715 -4.907 1.00 98.31 108 PHE A CA 1
ATOM 841 C C . PHE A 1 108 ? -11.000 -0.650 -4.838 1.00 98.31 108 PHE A C 1
ATOM 843 O O . PHE A 1 108 ? -10.357 -0.771 -5.881 1.00 98.31 108 PHE A O 1
ATOM 850 N N . LEU A 1 109 ? -10.420 -0.557 -3.636 1.00 98.44 109 LEU A N 1
ATOM 851 C CA . LEU A 1 109 ? -8.966 -0.498 -3.433 1.00 98.44 109 LEU A CA 1
ATOM 852 C C . LEU A 1 109 ? -8.275 -1.707 -4.069 1.00 98.44 109 LEU A C 1
ATOM 854 O O . LEU A 1 109 ? -7.395 -1.561 -4.909 1.00 98.44 109 LEU A O 1
ATOM 858 N N . ARG A 1 110 ? -8.784 -2.913 -3.809 1.00 98.44 110 ARG A N 1
ATOM 859 C CA . ARG A 1 110 ? -8.303 -4.150 -4.433 1.00 98.44 110 ARG A CA 1
ATOM 860 C C . ARG A 1 110 ? -8.302 -4.098 -5.962 1.00 98.44 110 ARG A C 1
ATOM 862 O O . ARG A 1 110 ? -7.393 -4.638 -6.591 1.00 98.44 110 ARG A O 1
ATOM 869 N N . ALA A 1 111 ? -9.333 -3.528 -6.584 1.00 98.12 111 ALA A N 1
ATOM 870 C CA . ALA A 1 111 ? -9.373 -3.390 -8.036 1.00 98.12 111 ALA A CA 1
ATOM 871 C C . ALA A 1 111 ? -8.302 -2.408 -8.537 1.00 98.12 111 ALA A C 1
ATOM 873 O O . ALA A 1 111 ? -7.715 -2.649 -9.595 1.00 98.12 111 ALA A O 1
ATOM 874 N N . ARG A 1 112 ? -8.015 -1.343 -7.776 1.00 98.12 112 ARG A N 1
ATOM 875 C CA . ARG A 1 112 ? -6.935 -0.394 -8.076 1.00 98.12 112 ARG A CA 1
ATOM 876 C C . ARG A 1 112 ? -5.563 -1.055 -8.014 1.00 98.12 112 ARG A C 1
ATOM 878 O O . ARG A 1 112 ? -4.845 -0.944 -9.001 1.00 98.12 112 ARG A O 1
ATOM 885 N N . GLU A 1 113 ? -5.297 -1.897 -7.016 1.00 97.94 113 GLU A N 1
ATOM 886 C CA . GLU A 1 113 ? -4.039 -2.663 -6.929 1.00 97.94 113 GLU A CA 1
ATOM 887 C C . GLU A 1 113 ? -3.760 -3.508 -8.177 1.00 97.94 113 GLU A C 1
ATOM 889 O O . GLU A 1 113 ? -2.634 -3.615 -8.661 1.00 97.94 113 GLU A O 1
ATOM 894 N N . VAL A 1 114 ? -4.803 -4.118 -8.750 1.00 97.81 114 VAL A N 1
ATOM 895 C CA . VAL A 1 114 ? -4.663 -4.893 -9.992 1.00 97.81 114 VAL A CA 1
ATOM 896 C C . VAL A 1 114 ? -4.298 -3.981 -11.165 1.00 97.81 114 VAL A C 1
ATOM 898 O O . VAL A 1 114 ? -3.460 -4.350 -11.990 1.00 97.81 114 VAL A O 1
ATOM 901 N N . VAL A 1 115 ? -4.907 -2.796 -11.245 1.00 97.44 115 VAL A N 1
ATOM 902 C CA . VAL A 1 115 ? -4.603 -1.798 -12.280 1.00 97.44 115 VAL A CA 1
ATOM 903 C C . VAL A 1 115 ? -3.180 -1.265 -12.118 1.00 97.44 115 VAL A C 1
ATOM 905 O O . VAL A 1 115 ? -2.453 -1.176 -13.108 1.00 97.44 115 VAL A O 1
ATOM 908 N N . HIS A 1 116 ? -2.760 -0.948 -10.895 1.00 97.12 116 HIS A N 1
ATOM 909 C CA . HIS A 1 116 ? -1.412 -0.474 -10.594 1.00 97.12 116 HIS A CA 1
ATOM 910 C C . HIS A 1 116 ? -0.365 -1.535 -10.919 1.00 97.12 116 HIS A C 1
ATOM 912 O O . HIS A 1 116 ? 0.545 -1.264 -11.703 1.00 97.12 116 HIS A O 1
ATOM 918 N N . TYR A 1 117 ? -0.569 -2.779 -10.477 1.00 97.56 117 TYR A N 1
ATOM 919 C CA . TYR A 1 117 ? 0.296 -3.910 -10.821 1.00 97.56 117 TYR A CA 1
ATOM 920 C C . TYR A 1 117 ? 0.483 -4.062 -12.337 1.00 97.56 117 TYR A C 1
ATOM 922 O O . TYR A 1 117 ? 1.607 -4.187 -12.831 1.00 97.56 117 TYR A O 1
ATOM 930 N N . GLN A 1 118 ? -0.616 -4.026 -13.098 1.00 96.75 118 GLN A N 1
ATOM 931 C CA . GLN A 1 118 ? -0.564 -4.110 -14.559 1.00 96.75 118 GLN A CA 1
ATOM 932 C C . GLN A 1 118 ? 0.175 -2.918 -15.171 1.00 96.75 118 GLN A C 1
ATOM 934 O O . GLN A 1 118 ? 0.938 -3.094 -16.123 1.00 96.75 118 GLN A O 1
ATOM 939 N N . ARG A 1 119 ? -0.009 -1.716 -14.616 1.00 95.62 119 ARG A N 1
ATOM 940 C CA . ARG A 1 119 ? 0.647 -0.498 -15.094 1.00 95.62 119 ARG A CA 1
ATOM 941 C C . ARG A 1 119 ? 2.156 -0.528 -14.866 1.00 95.62 119 ARG A C 1
ATOM 943 O O . ARG A 1 119 ? 2.907 -0.179 -15.779 1.00 95.62 119 ARG A O 1
ATOM 950 N N . PHE A 1 120 ? 2.609 -0.985 -13.702 1.00 96.38 120 PHE A N 1
ATOM 951 C CA . PHE A 1 120 ? 4.034 -1.180 -13.439 1.00 96.38 120 PHE A CA 1
ATOM 952 C C . PHE A 1 120 ? 4.621 -2.294 -14.304 1.00 96.38 120 PHE A C 1
ATOM 954 O O . PHE A 1 120 ? 5.692 -2.110 -14.879 1.00 96.38 120 PHE A O 1
ATOM 961 N N . GLY A 1 121 ? 3.892 -3.397 -14.500 1.00 96.31 121 GLY A N 1
ATOM 962 C CA . GLY A 1 121 ? 4.296 -4.469 -15.413 1.00 96.31 121 GLY A CA 1
ATOM 963 C C . GLY A 1 121 ? 4.449 -3.994 -16.863 1.00 96.31 121 GLY A C 1
ATOM 964 O O . GLY A 1 121 ? 5.421 -4.341 -17.538 1.00 96.31 121 GLY A O 1
ATOM 965 N N . GLU A 1 122 ? 3.541 -3.140 -17.341 1.00 95.38 122 GLU A N 1
ATOM 966 C CA . GLU A 1 122 ? 3.673 -2.469 -18.638 1.00 95.38 122 GLU A CA 1
ATOM 967 C C . GLU A 1 122 ? 4.933 -1.588 -18.677 1.00 95.38 122 GLU A C 1
ATOM 969 O O . GLU A 1 122 ? 5.708 -1.656 -19.635 1.00 95.38 122 GLU A O 1
ATOM 974 N N . GLY A 1 123 ? 5.172 -0.808 -17.619 1.00 92.75 123 GLY A N 1
ATOM 975 C CA . GLY A 1 123 ? 6.377 0.004 -17.453 1.00 92.75 123 GLY A CA 1
ATOM 976 C C . GLY A 1 123 ? 7.664 -0.822 -17.496 1.00 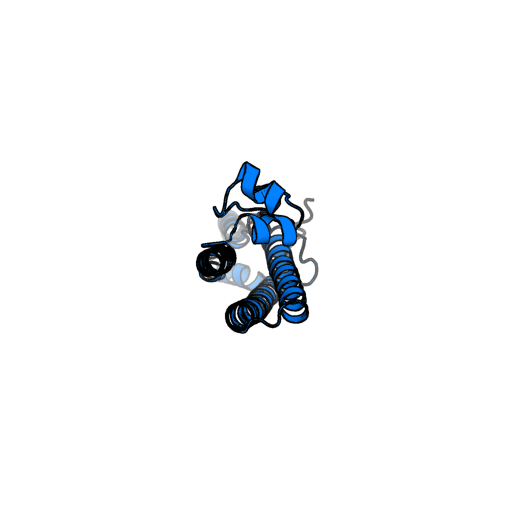92.75 123 GLY A C 1
ATOM 977 O O . GLY A 1 123 ? 8.625 -0.430 -18.166 1.00 92.75 123 GLY A O 1
ATOM 978 N N . LEU A 1 124 ? 7.675 -1.992 -16.856 1.00 94.12 124 LEU A N 1
ATOM 979 C CA . LEU A 1 124 ? 8.811 -2.911 -16.839 1.00 94.12 124 LEU A CA 1
ATOM 980 C C . LEU A 1 124 ? 9.066 -3.503 -18.225 1.00 94.12 124 LEU A C 1
ATOM 982 O O . LEU A 1 124 ? 10.207 -3.510 -18.694 1.00 94.12 124 LEU A O 1
ATOM 986 N N . ARG A 1 125 ? 8.010 -3.926 -18.925 1.00 93.00 125 ARG A N 1
ATOM 987 C CA . ARG A 1 125 ? 8.117 -4.415 -20.304 1.00 93.00 125 ARG A CA 1
ATOM 988 C C . ARG A 1 125 ? 8.681 -3.342 -21.235 1.00 93.00 125 ARG A C 1
ATOM 990 O O . ARG A 1 125 ? 9.667 -3.581 -21.915 1.00 93.00 125 ARG A O 1
ATOM 997 N N . ILE A 1 126 ? 8.131 -2.127 -21.211 1.00 89.69 126 ILE A N 1
ATOM 998 C CA . ILE A 1 126 ? 8.626 -1.013 -22.041 1.00 89.69 126 ILE A CA 1
ATOM 999 C C . ILE A 1 126 ? 10.086 -0.674 -21.713 1.00 89.69 126 ILE A C 1
ATOM 1001 O O . ILE A 1 126 ? 10.857 -0.308 -22.603 1.00 89.69 126 ILE A O 1
ATOM 1005 N N . THR A 1 127 ? 10.461 -0.743 -20.436 1.00 87.81 127 THR A N 1
ATOM 1006 C CA . THR A 1 127 ? 11.832 -0.480 -19.992 1.00 87.81 127 THR A CA 1
ATOM 1007 C C . THR A 1 127 ? 12.781 -1.533 -20.547 1.00 87.81 127 THR A C 1
ATOM 1009 O O . THR A 1 127 ? 13.764 -1.177 -21.188 1.00 87.81 127 THR A O 1
ATOM 1012 N N . THR A 1 128 ? 12.462 -2.813 -20.372 1.00 87.00 128 THR A N 1
ATOM 1013 C CA . THR A 1 128 ? 13.275 -3.922 -20.890 1.00 87.00 128 THR A CA 1
ATOM 1014 C C . THR A 1 128 ? 13.346 -3.931 -22.420 1.00 87.00 128 THR A C 1
ATOM 1016 O O . THR A 1 128 ? 14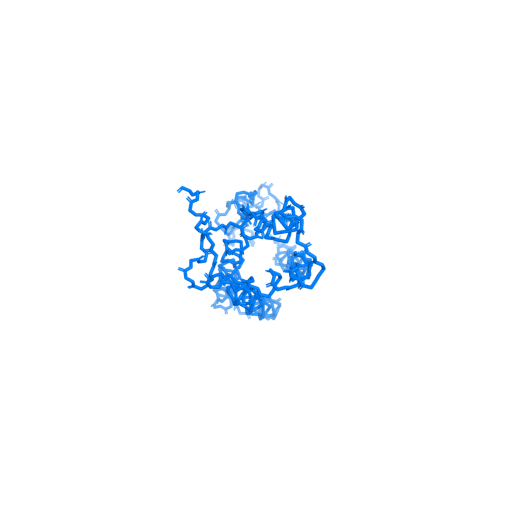.440 -4.081 -22.954 1.00 87.00 128 THR A O 1
ATOM 1019 N N . ASP A 1 129 ? 12.256 -3.625 -23.133 1.00 85.75 129 ASP A N 1
ATOM 1020 C CA . ASP A 1 129 ? 12.231 -3.496 -24.604 1.00 85.75 129 ASP A CA 1
ATOM 1021 C C . ASP A 1 129 ? 13.231 -2.445 -25.136 1.00 85.75 129 ASP A C 1
ATOM 1023 O O . ASP A 1 129 ? 13.714 -2.543 -26.265 1.00 85.75 129 ASP A O 1
ATOM 1027 N N . LYS A 1 130 ? 13.552 -1.421 -24.334 1.00 81.38 130 LYS A N 1
ATOM 1028 C CA . LYS A 1 130 ? 14.496 -0.343 -24.692 1.00 81.38 130 LYS A CA 1
ATOM 1029 C C . LYS A 1 130 ? 15.936 -0.618 -24.266 1.00 81.38 130 LYS A C 1
ATOM 1031 O O . LYS A 1 130 ? 16.827 0.170 -24.593 1.00 81.38 130 LYS A O 1
ATOM 1036 N N . LEU A 1 131 ? 16.167 -1.683 -23.508 1.00 80.00 131 LEU A N 1
ATOM 1037 C CA . LEU A 1 131 ? 17.484 -2.061 -23.018 1.00 80.00 131 LEU A CA 1
ATOM 1038 C C . LEU A 1 131 ? 18.164 -3.059 -23.954 1.00 80.00 131 LEU A C 1
ATOM 1040 O O . LEU A 1 131 ? 17.569 -3.617 -24.874 1.00 80.00 131 LEU A O 1
ATOM 1044 N N . ASN A 1 132 ? 19.461 -3.269 -23.730 1.00 73.00 132 ASN A N 1
ATOM 1045 C CA . ASN A 1 132 ? 20.218 -4.251 -24.489 1.00 73.00 132 ASN A CA 1
ATOM 1046 C C . ASN A 1 132 ? 19.762 -5.666 -24.105 1.00 73.00 132 ASN A C 1
ATOM 1048 O O . ASN A 1 132 ? 20.067 -6.142 -23.013 1.00 73.00 132 ASN A O 1
ATOM 1052 N N . SER A 1 133 ? 19.101 -6.357 -25.033 1.00 77.00 133 SER A N 1
ATOM 1053 C CA . SER A 1 133 ? 18.576 -7.710 -24.828 1.00 77.00 133 SER A CA 1
ATOM 1054 C C . SER A 1 133 ? 19.643 -8.775 -24.557 1.00 77.00 133 SER A C 1
ATOM 1056 O O . SER A 1 133 ? 19.311 -9.855 -24.077 1.00 77.00 133 SER A O 1
ATOM 1058 N N . LYS A 1 134 ? 20.925 -8.487 -24.825 1.00 75.62 134 LYS A N 1
ATOM 1059 C CA . LYS A 1 134 ? 22.045 -9.371 -24.464 1.00 75.62 134 LYS A CA 1
ATOM 1060 C C . LYS A 1 134 ? 22.463 -9.229 -23.001 1.00 75.62 134 LYS A C 1
ATOM 1062 O O . LYS A 1 134 ? 22.999 -10.180 -22.443 1.00 75.62 134 LYS A O 1
ATOM 1067 N N . ASN A 1 135 ? 22.274 -8.052 -22.400 1.00 76.50 135 ASN A N 1
ATOM 1068 C CA . ASN A 1 135 ? 22.583 -7.808 -20.994 1.00 76.50 135 ASN A CA 1
ATOM 1069 C C . ASN A 1 135 ? 21.805 -6.592 -20.461 1.00 76.50 135 ASN A C 1
ATOM 1071 O O . ASN A 1 135 ? 22.250 -5.448 -20.584 1.00 76.50 135 ASN A O 1
ATOM 1075 N N . PHE A 1 136 ? 20.665 -6.864 -19.823 1.00 77.50 136 PHE A N 1
ATOM 1076 C CA . PHE A 1 136 ? 19.802 -5.852 -19.205 1.00 77.50 136 PHE A CA 1
ATOM 1077 C C . PHE A 1 136 ? 20.443 -5.136 -18.008 1.00 77.50 136 PHE A C 1
ATOM 1079 O O . PHE A 1 136 ? 19.998 -4.052 -17.647 1.00 77.50 136 PHE A O 1
ATOM 1086 N N . TYR A 1 137 ? 21.494 -5.715 -17.422 1.00 82.56 137 TYR A N 1
ATOM 1087 C CA . TYR A 1 137 ? 22.139 -5.237 -16.196 1.00 82.56 137 TYR A CA 1
ATOM 1088 C C . TYR A 1 137 ? 23.533 -4.653 -16.437 1.00 82.56 137 TYR A C 1
ATOM 1090 O O . TYR A 1 137 ? 24.262 -4.372 -15.486 1.00 82.56 137 TYR A O 1
ATOM 1098 N N . ALA A 1 138 ? 23.923 -4.473 -17.704 1.00 75.50 138 ALA A N 1
ATOM 1099 C CA . ALA A 1 138 ? 25.227 -3.920 -18.059 1.00 75.50 138 ALA A CA 1
ATOM 1100 C C . ALA A 1 138 ? 25.446 -2.514 -17.470 1.00 75.50 138 ALA A C 1
ATOM 1102 O O . ALA A 1 138 ? 26.578 -2.135 -17.183 1.00 75.50 138 ALA A O 1
ATOM 1103 N N . PHE A 1 139 ? 24.373 -1.743 -17.291 1.00 75.38 139 PHE A N 1
ATOM 1104 C CA . PHE A 1 139 ? 24.389 -0.396 -16.730 1.00 75.38 139 PHE A CA 1
ATOM 1105 C C . PHE A 1 139 ? 23.021 -0.070 -16.116 1.00 75.38 139 PHE A C 1
ATOM 1107 O O . PHE A 1 139 ? 22.016 -0.658 -16.513 1.00 75.38 139 PHE A O 1
ATOM 1114 N N . ASN A 1 140 ? 22.973 0.864 -15.166 1.00 81.81 140 ASN A N 1
ATOM 1115 C CA . ASN A 1 140 ? 21.722 1.390 -14.624 1.00 81.81 140 ASN A CA 1
ATOM 1116 C C . ASN A 1 140 ? 21.194 2.482 -15.573 1.00 81.81 140 ASN A C 1
ATOM 1118 O O . ASN A 1 140 ? 21.751 3.580 -15.607 1.00 81.81 140 ASN A O 1
ATOM 1122 N N . PRO A 1 141 ? 20.103 2.255 -16.321 1.00 75.12 141 PRO A N 1
ATOM 1123 C CA . PRO A 1 141 ? 19.615 3.215 -17.313 1.00 75.12 141 PRO A CA 1
ATOM 1124 C C . PRO A 1 141 ? 19.027 4.500 -16.707 1.00 75.12 141 PRO A C 1
ATOM 1126 O O . PRO A 1 141 ? 18.807 5.470 -17.435 1.00 75.12 141 PRO A O 1
ATOM 1129 N N . SER A 1 142 ? 18.761 4.531 -15.398 1.00 78.62 142 SER A N 1
ATOM 1130 C CA . SER A 1 142 ? 18.323 5.735 -14.684 1.00 78.62 142 SER A CA 1
ATOM 1131 C C . SER A 1 142 ? 19.467 6.715 -14.422 1.00 78.62 142 SER A C 1
ATOM 1133 O O . SER A 1 142 ? 19.208 7.907 -14.249 1.00 78.62 142 SER A O 1
ATOM 1135 N N . PHE A 1 143 ? 20.717 6.239 -14.398 1.00 75.56 143 PHE A N 1
ATOM 1136 C CA . PHE A 1 143 ? 21.885 7.038 -14.020 1.00 75.56 143 PHE A CA 1
ATOM 1137 C C . PHE A 1 143 ? 23.000 7.005 -15.071 1.00 75.56 143 PHE A C 1
ATOM 1139 O O . PHE A 1 143 ? 23.487 8.053 -15.500 1.00 75.56 143 PHE A O 1
ATOM 1146 N N . ASP A 1 14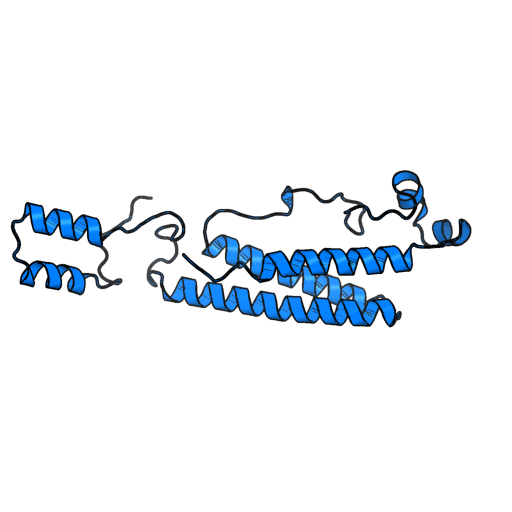4 ? 23.373 5.810 -15.521 1.00 74.75 144 ASP A N 1
ATOM 1147 C CA . ASP A 1 144 ? 24.466 5.582 -16.454 1.00 74.75 144 ASP A CA 1
ATOM 1148 C C . ASP A 1 144 ? 24.050 6.017 -17.861 1.00 74.75 144 ASP A C 1
ATOM 1150 O O . ASP A 1 144 ? 23.351 5.316 -18.600 1.00 74.75 144 ASP A O 1
ATOM 1154 N N . ARG A 1 145 ? 24.497 7.206 -18.264 1.00 60.72 145 ARG A N 1
ATOM 1155 C CA . ARG A 1 145 ? 24.320 7.668 -19.638 1.00 60.72 145 ARG A CA 1
ATOM 1156 C C . ARG A 1 145 ? 25.338 6.983 -20.529 1.00 60.72 145 ARG A C 1
ATOM 1158 O O . ARG A 1 145 ? 26.534 7.275 -20.492 1.00 60.72 145 ARG A O 1
ATOM 1165 N N . CYS A 1 146 ? 24.863 6.103 -21.401 1.00 56.38 146 CYS A N 1
ATOM 1166 C CA . CYS A 1 146 ? 25.661 5.676 -22.538 1.00 56.38 146 CYS A CA 1
ATOM 1167 C C . CYS A 1 146 ? 25.642 6.801 -23.589 1.00 56.38 146 CYS A C 1
ATOM 1169 O O . CYS A 1 146 ? 24.948 6.707 -24.600 1.00 56.38 146 CYS A O 1
ATOM 1171 N N . ASP A 1 147 ? 26.366 7.898 -23.335 1.00 53.34 147 ASP A N 1
ATOM 1172 C CA . ASP A 1 147 ? 26.466 9.042 -24.250 1.00 53.34 147 ASP A CA 1
ATOM 1173 C C . ASP A 1 147 ? 27.332 8.671 -25.466 1.00 53.34 147 ASP A C 1
ATOM 1175 O O . ASP A 1 147 ? 28.476 9.096 -25.640 1.00 53.34 147 ASP A O 1
ATOM 1179 N N . LYS A 1 148 ? 26.776 7.814 -26.332 1.00 53.28 148 LYS A N 1
ATOM 1180 C CA . LYS A 1 148 ? 27.347 7.492 -27.642 1.00 53.28 148 LYS A CA 1
ATOM 1181 C C . LYS A 1 148 ? 27.375 8.721 -28.535 1.00 53.28 148 LYS A C 1
ATOM 1183 O O . LYS A 1 148 ? 28.321 8.857 -29.297 1.00 53.28 148 LYS A O 1
ATOM 1188 N N . LYS A 1 149 ? 26.367 9.596 -28.439 1.00 47.31 149 LYS A N 1
ATOM 1189 C CA . LYS A 1 149 ? 26.253 10.773 -29.303 1.00 47.31 149 LYS A CA 1
ATOM 1190 C C . LYS A 1 149 ? 27.408 11.738 -29.051 1.00 47.31 149 LYS A C 1
ATOM 1192 O O . LYS A 1 149 ? 28.182 11.997 -29.958 1.00 47.31 149 LYS A O 1
ATOM 1197 N N . GLU A 1 150 ? 27.648 12.087 -27.790 1.00 50.00 150 GLU A N 1
ATOM 1198 C CA . GLU A 1 150 ? 28.738 12.989 -27.412 1.00 50.00 150 GLU A CA 1
ATOM 1199 C C . GLU A 1 150 ? 30.131 12.388 -27.694 1.00 50.00 150 GLU A C 1
ATOM 1201 O O . GLU A 1 150 ? 31.033 13.084 -28.155 1.00 50.00 150 GLU A O 1
ATOM 1206 N N . LYS A 1 151 ? 30.319 11.073 -27.480 1.00 54.12 151 LYS A N 1
ATOM 1207 C CA . LYS A 1 151 ? 31.592 10.386 -27.780 1.00 54.12 151 LYS A CA 1
ATOM 1208 C C . LYS A 1 151 ? 31.833 10.169 -29.280 1.00 54.12 151 LYS A C 1
ATOM 1210 O O . LYS A 1 151 ? 32.985 10.242 -29.705 1.00 54.12 151 LYS A O 1
ATOM 1215 N N . CYS A 1 152 ? 30.800 9.887 -30.080 1.00 48.44 152 CYS A N 1
ATOM 1216 C CA . CYS A 1 152 ? 30.913 9.811 -31.544 1.00 48.44 152 CYS A CA 1
ATOM 1217 C C . CYS A 1 152 ? 31.130 11.190 -32.158 1.00 48.44 152 CYS A C 1
ATOM 1219 O O . CYS A 1 152 ? 31.963 11.313 -33.046 1.00 48.44 152 CYS A O 1
ATOM 1221 N N . GLU A 1 153 ? 30.427 12.219 -31.683 1.00 52.47 153 GLU A N 1
ATOM 1222 C CA . GLU A 1 153 ? 30.574 13.590 -32.174 1.00 52.47 153 GLU A CA 1
ATOM 1223 C C . GLU A 1 153 ? 31.982 14.125 -31.896 1.00 52.47 153 GLU A C 1
ATOM 1225 O O . GLU A 1 153 ? 32.631 14.589 -32.832 1.00 52.47 153 GLU A O 1
ATOM 1230 N N . LYS A 1 154 ? 32.502 13.935 -30.672 1.00 59.47 154 LYS A N 1
ATOM 1231 C CA . LYS A 1 154 ? 33.891 14.278 -30.321 1.00 59.47 154 LYS A CA 1
ATOM 1232 C C . LYS A 1 154 ? 34.911 13.505 -31.163 1.00 59.47 154 LYS A C 1
ATOM 1234 O O . LYS A 1 154 ? 35.813 14.111 -31.725 1.00 59.47 154 LYS A O 1
ATOM 1239 N N . LYS A 1 155 ? 34.742 12.185 -31.337 1.00 58.31 155 LYS A N 1
ATOM 1240 C CA . LYS A 1 155 ? 35.641 11.380 -32.192 1.00 58.31 155 LYS A CA 1
ATOM 1241 C C . LYS A 1 155 ? 35.571 11.751 -33.676 1.00 58.31 155 LYS A C 1
ATOM 1243 O O . LYS A 1 155 ? 36.577 11.623 -34.367 1.00 58.31 155 LYS A O 1
ATOM 1248 N N . ALA A 1 156 ? 34.406 12.144 -34.187 1.00 60.97 156 ALA A N 1
ATOM 1249 C CA . ALA A 1 156 ? 34.244 12.578 -35.573 1.00 60.97 156 ALA A CA 1
ATOM 1250 C C . ALA A 1 156 ? 34.905 13.946 -35.806 1.00 60.97 156 ALA A C 1
ATOM 1252 O O . ALA A 1 156 ? 35.526 14.149 -36.847 1.00 60.97 156 ALA A O 1
ATOM 1253 N N . GLU A 1 157 ? 34.830 14.845 -34.820 1.00 63.44 157 GLU A N 1
ATOM 1254 C CA . GLU A 1 157 ? 35.509 16.146 -34.826 1.00 63.44 157 GLU A CA 1
ATOM 1255 C C . GLU A 1 157 ? 37.033 16.003 -34.710 1.00 63.44 157 GLU A C 1
ATOM 1257 O O . GLU A 1 157 ? 37.752 16.560 -35.536 1.00 63.44 157 GLU A O 1
ATOM 1262 N N . GLU A 1 158 ? 37.534 15.177 -33.784 1.00 70.81 158 GLU A N 1
ATOM 1263 C CA . GLU A 1 158 ? 38.968 14.857 -33.651 1.00 70.81 158 GLU A CA 1
ATOM 1264 C C . GLU A 1 158 ? 39.561 14.235 -34.926 1.00 70.81 158 GLU A C 1
ATOM 1266 O O . GLU A 1 158 ? 40.733 14.437 -35.237 1.00 70.81 158 GLU A O 1
ATOM 1271 N N . LYS A 1 159 ? 38.756 13.474 -35.677 1.00 68.12 159 LYS A N 1
ATOM 1272 C CA . LYS A 1 159 ? 39.164 12.832 -36.936 1.00 68.12 159 LYS A CA 1
ATOM 1273 C C . LYS A 1 159 ? 38.899 13.679 -38.183 1.00 68.12 159 LYS A C 1
ATOM 1275 O O . LYS A 1 159 ? 39.151 13.194 -39.285 1.00 68.12 159 LYS A O 1
ATOM 1280 N N . GLY A 1 160 ? 38.377 14.900 -38.038 1.00 65.31 160 GLY A N 1
ATOM 1281 C CA . GLY A 1 160 ? 38.072 15.787 -39.164 1.00 65.31 160 GLY A CA 1
ATOM 1282 C C . GLY A 1 160 ? 37.075 15.193 -40.169 1.00 65.31 160 GLY A C 1
ATOM 1283 O O . GLY A 1 160 ? 37.200 15.431 -41.369 1.00 65.31 160 GLY A O 1
ATOM 1284 N N . MET A 1 161 ? 36.121 14.373 -39.712 1.00 63.66 161 MET A N 1
ATOM 1285 C CA . MET A 1 161 ? 35.114 13.764 -40.587 1.00 63.66 161 MET A CA 1
ATOM 1286 C C . MET A 1 161 ? 34.085 14.807 -41.044 1.00 63.66 161 MET A C 1
ATOM 1288 O O . MET A 1 161 ? 33.578 15.599 -40.249 1.00 63.66 161 MET A O 1
ATOM 1292 N N . ASP A 1 162 ? 33.770 14.794 -42.340 1.00 62.53 162 ASP A N 1
ATOM 1293 C CA . ASP A 1 162 ? 32.754 15.661 -42.940 1.00 62.53 162 ASP A CA 1
ATOM 1294 C C . ASP A 1 162 ? 31.330 15.350 -42.424 1.00 62.53 162 ASP A C 1
ATOM 1296 O O . ASP A 1 162 ? 31.060 14.323 -41.791 1.00 62.53 162 ASP A O 1
ATOM 1300 N N . ARG A 1 163 ? 30.397 16.280 -42.672 1.00 55.72 163 ARG A N 1
ATOM 1301 C CA . ARG A 1 163 ? 29.011 16.209 -42.172 1.00 55.72 163 ARG A CA 1
ATOM 1302 C C . ARG A 1 163 ? 28.260 14.953 -42.621 1.00 55.72 163 ARG A C 1
ATOM 1304 O O . ARG A 1 163 ? 27.394 14.489 -41.886 1.00 55.72 163 ARG A O 1
ATOM 1311 N N . GLU A 1 164 ? 28.589 14.412 -43.787 1.00 56.12 164 GLU A N 1
ATOM 1312 C CA . GLU A 1 164 ? 27.925 13.242 -44.361 1.00 56.12 164 GLU A CA 1
ATOM 1313 C C . GLU A 1 164 ? 28.384 11.959 -43.648 1.00 56.12 164 GLU A C 1
ATOM 1315 O O . GLU A 1 164 ? 27.561 11.173 -43.179 1.00 56.12 164 GLU A O 1
ATOM 1320 N N . LYS A 1 165 ? 29.692 11.830 -43.390 1.00 55.44 165 LYS A N 1
ATOM 1321 C CA . LYS A 1 165 ? 30.274 10.719 -42.618 1.00 55.44 165 LYS A CA 1
ATOM 1322 C C . LYS A 1 165 ? 29.954 10.773 -41.118 1.00 55.44 165 LYS A C 1
ATOM 1324 O O . LYS A 1 165 ? 29.949 9.733 -40.455 1.00 55.44 165 LYS A O 1
ATOM 1329 N N . LYS A 1 166 ? 29.665 11.959 -40.561 1.00 54.84 166 LYS A N 1
ATOM 1330 C CA . LYS A 1 166 ? 29.162 12.122 -39.177 1.00 54.84 166 LYS A CA 1
ATOM 1331 C C . LYS A 1 166 ? 27.772 11.487 -39.015 1.00 54.84 166 LYS A C 1
ATOM 1333 O O . LYS A 1 166 ? 27.516 10.841 -38.001 1.00 54.84 166 LYS A O 1
ATOM 1338 N N . TRP A 1 167 ? 26.922 11.593 -40.039 1.00 46.38 167 TRP A N 1
ATOM 1339 C CA . TRP A 1 167 ? 25.585 10.985 -40.081 1.00 46.38 167 TRP A CA 1
ATOM 1340 C C . TRP A 1 167 ? 25.640 9.448 -40.153 1.00 46.38 167 TRP A C 1
ATOM 1342 O O . TRP A 1 167 ? 24.829 8.758 -39.535 1.00 46.38 167 TRP A O 1
ATOM 1352 N N . ASP A 1 168 ? 26.646 8.883 -40.824 1.00 52.34 168 ASP A N 1
ATOM 1353 C CA . ASP A 1 168 ? 26.855 7.429 -40.859 1.00 52.34 168 ASP A CA 1
ATOM 1354 C C . ASP A 1 168 ? 27.328 6.850 -39.512 1.00 52.34 168 ASP A C 1
ATOM 1356 O O . ASP A 1 168 ? 26.943 5.735 -39.157 1.00 52.34 168 ASP A O 1
ATOM 1360 N N . CYS A 1 169 ? 28.071 7.612 -38.695 1.00 51.53 169 CYS A N 1
ATOM 1361 C CA . CYS A 1 169 ? 28.357 7.235 -37.300 1.00 51.53 169 CYS A CA 1
ATOM 1362 C C . CYS A 1 169 ? 27.088 7.184 -36.434 1.00 51.53 169 CYS A C 1
ATOM 1364 O O . CYS A 1 169 ? 26.960 6.293 -35.591 1.00 51.53 169 CYS A O 1
ATOM 1366 N N . GLU A 1 170 ? 26.137 8.101 -36.648 1.00 50.94 170 GLU A N 1
ATOM 1367 C CA . GLU A 1 170 ? 24.832 8.055 -35.976 1.00 50.94 170 GLU A CA 1
ATOM 1368 C C . GLU A 1 170 ? 24.043 6.798 -36.383 1.00 50.94 170 GLU A C 1
ATOM 1370 O O . GLU A 1 170 ? 23.409 6.174 -35.531 1.00 50.94 170 GLU A O 1
ATOM 1375 N N . LYS A 1 171 ? 24.144 6.359 -37.645 1.00 45.59 171 LYS A N 1
ATOM 1376 C CA . LYS A 1 171 ? 23.505 5.126 -38.147 1.00 45.59 171 LYS A CA 1
ATOM 1377 C C . LYS A 1 171 ? 24.215 3.832 -37.737 1.00 45.59 171 LYS A C 1
ATOM 1379 O O . LYS A 1 171 ? 23.553 2.815 -37.574 1.00 45.59 171 LYS A O 1
ATOM 1384 N N . MET A 1 172 ? 25.532 3.853 -37.516 1.00 42.47 172 MET A N 1
ATOM 1385 C CA . MET A 1 172 ? 26.300 2.713 -36.979 1.00 42.47 172 MET A CA 1
ATOM 1386 C C . MET A 1 172 ? 26.022 2.436 -35.494 1.00 42.47 172 MET A C 1
ATOM 1388 O O . MET A 1 172 ? 26.559 1.477 -34.934 1.00 42.47 172 MET A O 1
ATOM 1392 N N . SER A 1 173 ? 25.165 3.229 -34.846 1.00 48.44 173 SER A N 1
ATOM 1393 C CA . SER A 1 173 ? 24.730 3.031 -33.464 1.00 48.44 173 SER A CA 1
ATOM 1394 C C . SER A 1 173 ? 23.748 1.862 -33.280 1.00 48.44 173 SER A C 1
ATOM 1396 O O . SER A 1 173 ? 22.905 1.906 -32.385 1.00 48.44 173 SER A O 1
ATOM 1398 N N . ASP A 1 174 ? 23.909 0.777 -34.049 1.00 45.22 174 ASP A N 1
ATOM 1399 C CA . ASP A 1 174 ? 23.289 -0.520 -33.778 1.00 45.22 174 ASP A CA 1
ATOM 1400 C C . ASP A 1 174 ? 23.418 -0.813 -32.274 1.00 45.22 174 ASP A C 1
ATOM 1402 O O . ASP A 1 174 ? 24.522 -0.990 -31.740 1.00 45.22 174 ASP A O 1
ATOM 1406 N N . PHE A 1 175 ? 22.286 -0.867 -31.567 1.00 42.84 175 PHE A N 1
ATOM 1407 C CA . PHE A 1 175 ? 22.236 -1.240 -30.147 1.00 42.84 175 PHE A CA 1
ATOM 1408 C C . PHE A 1 175 ? 22.970 -2.574 -29.896 1.00 42.84 175 PHE A C 1
ATOM 1410 O O . PHE A 1 175 ? 23.584 -2.762 -28.850 1.00 42.84 175 PHE A O 1
ATOM 1417 N N . ASN A 1 176 ? 23.008 -3.446 -30.911 1.00 42.38 176 ASN A N 1
ATOM 1418 C CA . ASN A 1 176 ? 23.629 -4.770 -30.890 1.00 42.38 176 ASN A CA 1
ATOM 1419 C C . ASN A 1 176 ? 25.147 -4.817 -31.152 1.00 42.38 176 ASN A C 1
ATOM 1421 O O . ASN A 1 176 ? 25.731 -5.895 -30.992 1.00 42.38 176 ASN A O 1
ATOM 1425 N N . LYS A 1 177 ? 25.783 -3.697 -31.533 1.00 42.34 177 LYS A N 1
ATOM 1426 C CA . LYS A 1 177 ? 27.239 -3.575 -31.771 1.00 42.34 177 LYS A CA 1
ATOM 1427 C C . LYS A 1 177 ? 27.894 -2.567 -30.817 1.00 42.34 177 LYS A C 1
ATOM 1429 O O . LYS A 1 177 ? 28.783 -1.808 -31.200 1.00 42.34 177 LYS A O 1
ATOM 1434 N N . MET A 1 178 ? 27.425 -2.506 -29.571 1.00 44.06 178 MET A N 1
ATOM 1435 C CA . MET A 1 178 ? 28.080 -1.702 -28.536 1.00 44.06 178 MET A CA 1
ATOM 1436 C C . MET A 1 178 ? 29.511 -2.214 -28.304 1.00 44.06 178 MET A C 1
ATOM 1438 O O . MET A 1 178 ? 29.668 -3.410 -28.057 1.00 44.06 178 MET A O 1
ATOM 1442 N N . PRO A 1 179 ? 30.549 -1.353 -28.373 1.00 40.91 179 PRO A N 1
ATOM 1443 C CA . PRO A 1 179 ? 31.849 -1.708 -27.832 1.00 40.91 179 PRO A CA 1
ATOM 1444 C C . PRO A 1 179 ? 31.688 -1.952 -26.339 1.00 40.91 179 PRO A C 1
ATOM 1446 O O . PRO A 1 179 ? 30.857 -1.321 -25.682 1.00 40.91 179 PRO A O 1
ATOM 1449 N N . ASP A 1 180 ? 32.472 -2.902 -25.856 1.00 47.88 180 ASP A N 1
ATOM 1450 C CA . ASP A 1 180 ? 32.357 -3.456 -24.530 1.00 47.88 180 ASP A CA 1
ATOM 1451 C C . ASP A 1 180 ? 32.392 -2.363 -23.449 1.00 47.88 180 ASP A C 1
ATOM 1453 O O . ASP A 1 180 ? 33.432 -1.776 -23.147 1.00 47.88 180 ASP A O 1
ATOM 1457 N N . CYS A 1 181 ? 31.218 -2.059 -22.899 1.00 44.97 181 CYS A N 1
ATOM 1458 C CA . CYS A 1 181 ? 31.076 -1.227 -21.716 1.00 44.97 181 CYS A CA 1
ATOM 1459 C C . CYS A 1 181 ? 31.226 -2.082 -20.440 1.00 44.97 181 CYS A C 1
ATOM 1461 O O . CYS A 1 181 ? 30.761 -1.643 -19.392 1.00 44.97 181 CYS A O 1
ATOM 1463 N N . ASN A 1 182 ? 31.879 -3.262 -20.508 1.00 41.41 182 ASN A N 1
ATOM 1464 C CA . ASN A 1 182 ? 32.374 -4.056 -19.370 1.00 41.41 182 ASN A CA 1
ATOM 1465 C C . ASN A 1 182 ? 33.414 -3.271 -18.560 1.00 41.41 182 ASN A C 1
ATOM 1467 O O . ASN A 1 182 ? 34.606 -3.577 -18.524 1.00 41.41 182 ASN A O 1
ATOM 1471 N N . LYS A 1 183 ? 32.952 -2.238 -17.871 1.00 43.38 183 LYS A N 1
ATOM 1472 C CA . LYS A 1 183 ? 33.548 -1.816 -16.614 1.00 43.38 183 LYS A CA 1
ATOM 1473 C C . LYS A 1 183 ? 32.479 -1.919 -15.540 1.00 43.38 183 LYS A C 1
ATOM 1475 O O . LYS A 1 183 ? 31.922 -0.919 -15.098 1.00 43.38 183 LYS A O 1
ATOM 1480 N N . ARG A 1 184 ? 32.206 -3.161 -15.157 1.00 41.16 184 ARG A N 1
ATOM 1481 C CA . ARG A 1 184 ? 32.166 -3.532 -13.747 1.00 41.16 184 ARG A CA 1
ATOM 1482 C C . ARG A 1 184 ? 33.277 -4.540 -13.522 1.00 41.16 184 ARG A C 1
ATOM 1484 O O . ARG A 1 184 ? 33.459 -5.381 -14.428 1.00 41.16 184 ARG A O 1
#